Protein AF-A0A8H6EAT5-F1 (afdb_monomer_lite)

Sequence (210 aa):
MNVIQRIVRDRVATAFILEDDADWDVNLKKQLQGFASASQSLQSLQIGNIAAQSPYGDATVVPLPQLPSYWRDPPLGADNNTRLKILSSLSLTPEGVGAQYDVAISRYCQNGWLKCIAPFPSMIGMWRPAGPKSRGSDIHSEDGWVEEATPIGSVYSTMYNVRRLLTGKLTVYAVTDDDAVAHEIDPAQLELPEGRLQVINATGLYDITF

pLDDT: mean 74.87, std 16.62, range [33.5, 97.88]

Organism: Petromyces alliaceus (NCBI:txid209559)

Foldseek 3Di:
DCVLVVCLVVLPLDDDDDDPQKWFAPLLVVVVVLVVVVLQVVLVVVPDDDPQQASFGNDPPPPPVPDPPSLNDHPDNSSHCVSVLLVCCLVPPPLNDPDDSVSSVVVCCVVVVGVDDADPQHRMWGKQQFAANCVRDVPDPDGDTDHHTATPRYQFICVQCVVCVVVVNQKTATRDCPPDPHRIDRSVPDDDDNDFDWDQDPVGIDTDDD

Structure (mmCIF, N/CA/C/O backbone):
data_AF-A0A8H6EAT5-F1
#
_entry.id   AF-A0A8H6EAT5-F1
#
loop_
_atom_site.group_PDB
_atom_site.id
_atom_site.type_symbol
_atom_site.label_atom_id
_atom_site.label_alt_id
_atom_site.label_comp_id
_atom_site.label_asym_id
_atom_site.label_entity_id
_atom_site.label_seq_id
_atom_site.pdbx_PDB_ins_code
_atom_site.Cartn_x
_atom_site.Cartn_y
_atom_site.Cartn_z
_atom_site.occupancy
_atom_site.B_iso_or_equiv
_atom_site.auth_seq_id
_atom_site.auth_comp_id
_atom_site.auth_asym_id
_atom_site.auth_atom_id
_atom_site.pdbx_PDB_model_num
ATOM 1 N N . MET A 1 1 ? -9.625 -6.666 -17.607 1.00 48.22 1 MET A N 1
ATOM 2 C CA . MET A 1 1 ? -10.555 -7.118 -16.544 1.00 48.22 1 MET A CA 1
ATOM 3 C C . MET A 1 1 ? -11.074 -5.884 -15.812 1.00 48.22 1 MET A C 1
ATOM 5 O O . MET A 1 1 ? -10.258 -5.170 -15.259 1.00 48.22 1 MET A O 1
ATOM 9 N N . ASN A 1 2 ? -12.374 -5.561 -15.854 1.00 77.31 2 ASN A N 1
ATOM 10 C CA . ASN A 1 2 ? -12.887 -4.333 -15.222 1.00 77.31 2 ASN A CA 1
ATOM 11 C C . ASN A 1 2 ? -13.521 -4.641 -13.852 1.00 77.31 2 ASN A C 1
ATOM 13 O O . ASN A 1 2 ? -14.736 -4.796 -13.717 1.00 77.31 2 ASN A O 1
ATOM 17 N N . VAL A 1 3 ? -12.668 -4.796 -12.835 1.00 82.44 3 VAL A N 1
ATOM 18 C CA . VAL A 1 3 ? -13.078 -5.116 -11.456 1.00 82.44 3 VAL A CA 1
ATOM 19 C C . VAL A 1 3 ? -14.002 -4.044 -10.860 1.00 82.44 3 VAL A C 1
ATOM 21 O O . VAL A 1 3 ? -14.949 -4.375 -10.149 1.00 82.44 3 VAL A O 1
ATOM 24 N N . ILE A 1 4 ? -13.810 -2.774 -11.230 1.00 79.12 4 ILE A N 1
ATOM 25 C CA . ILE A 1 4 ? -14.634 -1.650 -10.767 1.00 79.12 4 ILE A CA 1
ATOM 26 C C . ILE A 1 4 ? -16.062 -1.737 -11.321 1.00 79.12 4 ILE A C 1
ATOM 28 O O . ILE A 1 4 ? -17.021 -1.589 -10.563 1.00 79.12 4 ILE A O 1
ATOM 32 N N . GLN A 1 5 ? -16.232 -2.061 -12.609 1.00 80.25 5 GLN A N 1
ATOM 33 C CA . GLN A 1 5 ? -17.557 -2.326 -13.188 1.00 80.25 5 GLN A CA 1
ATOM 34 C C . GLN A 1 5 ? -18.285 -3.439 -12.435 1.00 80.25 5 GLN A C 1
ATOM 36 O O . GLN A 1 5 ? -19.487 -3.334 -12.196 1.00 80.25 5 GLN A O 1
ATOM 41 N N . ARG A 1 6 ? -17.563 -4.490 -12.027 1.00 83.69 6 ARG A N 1
ATOM 42 C CA . ARG A 1 6 ? -18.142 -5.595 -11.260 1.00 83.69 6 ARG A CA 1
ATOM 43 C C . ARG A 1 6 ? -18.553 -5.172 -9.852 1.00 83.69 6 ARG A C 1
ATOM 45 O O . ARG A 1 6 ? -19.662 -5.493 -9.447 1.00 83.69 6 ARG A O 1
ATOM 52 N N . ILE A 1 7 ? -17.710 -4.423 -9.140 1.00 82.75 7 ILE A N 1
ATOM 53 C CA . ILE A 1 7 ? -18.023 -3.878 -7.806 1.00 82.75 7 ILE A CA 1
ATOM 54 C C . ILE A 1 7 ? -19.313 -3.059 -7.842 1.00 82.75 7 ILE A C 1
ATOM 56 O O . ILE A 1 7 ? -20.179 -3.212 -6.982 1.00 82.75 7 ILE A O 1
ATOM 60 N N . VAL A 1 8 ? -19.459 -2.219 -8.865 1.00 78.50 8 VAL A N 1
ATOM 61 C CA . VAL A 1 8 ? -20.653 -1.401 -9.065 1.00 78.50 8 VAL A CA 1
ATOM 62 C C . VAL A 1 8 ? -21.871 -2.254 -9.414 1.00 78.50 8 VAL A C 1
ATOM 64 O O . VAL A 1 8 ? -22.903 -2.135 -8.753 1.00 78.50 8 VAL A O 1
ATOM 67 N N . ARG A 1 9 ? -21.756 -3.120 -10.428 1.00 80.81 9 ARG A N 1
ATOM 68 C CA . ARG A 1 9 ? -22.857 -3.957 -10.926 1.00 80.81 9 ARG A CA 1
ATOM 69 C C . ARG A 1 9 ? -23.385 -4.907 -9.855 1.00 80.81 9 ARG A C 1
ATOM 71 O O . ARG A 1 9 ? -24.594 -5.015 -9.683 1.00 80.81 9 ARG A O 1
ATOM 78 N N . ASP A 1 10 ? -22.482 -5.570 -9.141 1.00 82.81 10 ASP A N 1
ATOM 79 C CA . ASP A 1 10 ? -22.808 -6.596 -8.149 1.00 82.81 10 ASP A CA 1
ATOM 80 C C . ASP A 1 10 ? -23.079 -5.973 -6.758 1.00 82.81 10 ASP A C 1
ATOM 82 O O . ASP A 1 10 ? -23.353 -6.695 -5.804 1.00 82.81 10 ASP A O 1
ATOM 86 N N . ARG A 1 11 ? -23.025 -4.634 -6.633 1.00 73.12 11 ARG A N 1
ATOM 87 C CA . ARG A 1 11 ? -23.222 -3.877 -5.381 1.00 73.12 11 ARG A CA 1
ATOM 88 C C . ARG A 1 11 ? -22.329 -4.366 -4.235 1.00 73.12 11 ARG A C 1
ATOM 90 O O . ARG A 1 11 ? -22.773 -4.508 -3.097 1.00 73.12 11 ARG A O 1
ATOM 97 N N . VAL A 1 12 ? -21.055 -4.604 -4.536 1.00 79.12 12 VAL A N 1
ATOM 98 C CA . VAL A 1 12 ? -20.063 -5.021 -3.540 1.00 79.12 12 VAL A CA 1
ATOM 99 C C . VAL A 1 12 ? -19.825 -3.868 -2.561 1.00 79.12 12 VAL A C 1
ATOM 101 O O . VAL A 1 12 ? -19.430 -2.778 -2.975 1.00 79.12 12 VAL A O 1
ATOM 104 N N . ALA A 1 13 ? -20.075 -4.112 -1.271 1.00 71.88 13 ALA A N 1
ATOM 105 C CA . ALA A 1 13 ? -19.940 -3.101 -0.219 1.00 71.88 13 ALA A CA 1
ATOM 106 C C . ALA A 1 13 ? -18.478 -2.677 0.000 1.00 71.88 13 ALA A C 1
ATOM 108 O O . ALA A 1 13 ? -18.185 -1.487 0.082 1.00 71.88 13 ALA A O 1
ATOM 109 N N . THR A 1 14 ? -17.561 -3.650 0.018 1.00 72.56 14 THR A N 1
ATOM 110 C CA . THR A 1 14 ? -16.121 -3.431 0.197 1.00 72.56 14 THR A CA 1
ATOM 111 C C . THR A 1 14 ? -15.345 -4.354 -0.728 1.00 72.56 14 THR A C 1
ATOM 113 O O . THR A 1 14 ? -15.654 -5.542 -0.824 1.00 72.56 14 THR A O 1
ATOM 116 N N . ALA A 1 15 ? -14.316 -3.823 -1.380 1.00 80.75 15 ALA A N 1
ATOM 117 C CA . ALA A 1 15 ? -13.375 -4.602 -2.169 1.00 80.75 15 ALA A CA 1
ATOM 118 C C . ALA A 1 15 ? -11.944 -4.233 -1.781 1.00 80.75 15 ALA A C 1
ATOM 120 O O . ALA A 1 15 ? -11.639 -3.060 -1.571 1.00 80.75 15 ALA A O 1
ATOM 121 N N . PHE A 1 16 ? -11.081 -5.241 -1.715 1.00 83.62 16 PHE A N 1
ATOM 122 C CA . PHE A 1 16 ? -9.641 -5.073 -1.583 1.00 83.62 16 PHE A CA 1
ATOM 123 C C . PHE A 1 16 ? -9.003 -5.559 -2.883 1.00 83.62 16 PHE A C 1
ATOM 125 O O . PHE A 1 16 ? -9.193 -6.713 -3.266 1.00 83.62 16 PHE A O 1
ATOM 132 N N . ILE A 1 17 ? -8.346 -4.649 -3.598 1.00 82.31 17 ILE A N 1
ATOM 133 C CA . ILE A 1 17 ? -7.760 -4.888 -4.920 1.00 82.31 17 ILE A CA 1
ATOM 134 C C . ILE A 1 17 ? -6.261 -4.648 -4.786 1.00 82.31 17 ILE A C 1
ATOM 136 O O . ILE A 1 17 ? -5.864 -3.594 -4.295 1.00 82.31 17 ILE A O 1
ATOM 140 N N . LEU A 1 18 ? -5.463 -5.619 -5.219 1.00 85.12 18 LEU A N 1
ATOM 141 C CA . LEU A 1 18 ? -4.007 -5.548 -5.268 1.00 85.12 18 LEU A CA 1
ATOM 142 C C . LEU A 1 18 ? -3.534 -5.935 -6.665 1.00 85.12 18 LEU A C 1
ATOM 144 O O . LEU A 1 18 ? -4.179 -6.759 -7.321 1.00 85.12 18 LEU A O 1
ATOM 148 N N . GLU A 1 19 ? -2.424 -5.341 -7.089 1.00 83.62 19 GLU A N 1
ATOM 149 C CA . GLU A 1 19 ? -1.673 -5.803 -8.256 1.00 83.62 19 GLU A CA 1
ATOM 150 C C . GLU A 1 19 ? -0.941 -7.110 -7.919 1.00 83.62 19 GLU A C 1
ATOM 152 O O . GLU A 1 19 ? -0.787 -7.480 -6.752 1.00 83.62 19 GLU A O 1
ATOM 157 N N . ASP A 1 20 ? -0.578 -7.871 -8.943 1.00 83.75 20 ASP A N 1
ATOM 158 C CA . ASP A 1 20 ? 0.056 -9.182 -8.805 1.00 83.75 20 ASP A CA 1
ATOM 159 C C . ASP A 1 20 ? 1.510 -9.102 -8.319 1.00 83.75 20 ASP A C 1
ATOM 161 O O . ASP A 1 20 ? 2.008 -10.060 -7.723 1.00 83.75 20 ASP A O 1
ATOM 165 N N . ASP A 1 21 ? 2.160 -7.956 -8.513 1.00 84.94 21 ASP A N 1
ATOM 166 C CA . ASP A 1 21 ? 3.490 -7.624 -8.004 1.00 84.94 21 ASP A CA 1
ATOM 167 C C . ASP A 1 21 ? 3.456 -6.870 -6.660 1.00 84.94 21 ASP A C 1
ATOM 169 O O . ASP A 1 21 ? 4.488 -6.391 -6.188 1.00 84.94 21 ASP A O 1
ATOM 173 N N . ALA A 1 22 ? 2.295 -6.779 -6.005 1.00 90.19 22 ALA A N 1
ATOM 174 C CA . ALA A 1 22 ? 2.179 -6.110 -4.717 1.00 90.19 22 ALA A CA 1
ATOM 175 C C . ALA A 1 22 ? 2.858 -6.901 -3.582 1.00 90.19 22 ALA A C 1
ATOM 177 O O . ALA A 1 22 ? 2.725 -8.120 -3.459 1.00 90.19 22 ALA A O 1
ATOM 178 N N . ASP A 1 23 ? 3.509 -6.167 -2.682 1.00 93.62 23 ASP A N 1
ATOM 179 C CA . ASP A 1 23 ? 3.976 -6.643 -1.378 1.00 93.62 23 ASP A CA 1
ATOM 180 C C . ASP A 1 23 ? 3.279 -5.862 -0.263 1.00 93.62 23 ASP A C 1
ATOM 182 O O . ASP A 1 23 ? 2.724 -4.787 -0.487 1.00 93.62 23 ASP A O 1
ATOM 186 N N . TRP A 1 24 ? 3.319 -6.359 0.964 1.00 94.69 24 TRP A N 1
ATOM 187 C CA . TRP A 1 24 ? 2.738 -5.659 2.104 1.00 94.69 24 TRP A CA 1
ATOM 188 C C . TRP A 1 24 ? 3.555 -5.848 3.373 1.00 94.69 24 TRP A C 1
ATOM 190 O O . TRP A 1 24 ? 4.267 -6.839 3.545 1.00 94.69 24 TRP A O 1
ATOM 200 N N . ASP A 1 25 ? 3.417 -4.901 4.296 1.00 94.06 25 ASP A N 1
ATOM 201 C CA . ASP A 1 25 ? 4.043 -4.997 5.611 1.00 94.06 25 ASP A CA 1
ATOM 202 C C . ASP A 1 25 ? 3.443 -6.161 6.419 1.00 94.06 25 ASP A C 1
ATOM 204 O O . ASP A 1 25 ? 2.229 -6.382 6.413 1.00 94.06 25 ASP A O 1
ATOM 208 N N . VAL A 1 26 ? 4.260 -6.898 7.171 1.00 95.31 26 VAL A N 1
ATOM 209 C CA . VAL A 1 26 ? 3.764 -7.991 8.030 1.00 95.31 26 VAL A CA 1
ATOM 210 C C . VAL A 1 26 ? 2.755 -7.510 9.084 1.00 95.31 26 VAL A C 1
ATOM 212 O O . VAL A 1 26 ? 1.945 -8.296 9.578 1.00 95.31 26 VAL A O 1
ATOM 215 N N . ASN A 1 27 ? 2.750 -6.210 9.396 1.00 92.62 27 ASN A N 1
ATOM 216 C CA . ASN A 1 27 ? 1.819 -5.561 10.315 1.00 92.62 27 ASN A CA 1
ATOM 217 C C . ASN A 1 27 ? 0.580 -4.964 9.623 1.00 92.62 27 ASN A C 1
ATOM 219 O O . ASN A 1 27 ? -0.201 -4.277 10.292 1.00 92.62 27 ASN A O 1
ATOM 223 N N . LEU A 1 28 ? 0.352 -5.242 8.329 1.00 92.88 28 LEU A N 1
ATOM 224 C CA . LEU A 1 28 ? -0.695 -4.630 7.493 1.00 92.88 28 LEU A CA 1
ATOM 225 C C . LEU A 1 28 ? -2.059 -4.546 8.191 1.00 92.88 28 LEU A C 1
ATOM 227 O O . LEU A 1 28 ? -2.733 -3.525 8.116 1.00 92.88 28 LEU A O 1
ATOM 231 N N . LYS A 1 29 ? -2.478 -5.592 8.914 1.00 91.06 29 LYS A N 1
ATOM 232 C CA . LYS A 1 29 ? -3.773 -5.600 9.619 1.00 91.06 29 LYS A CA 1
ATOM 233 C C . LYS A 1 29 ? -3.878 -4.505 10.686 1.00 91.06 29 LYS A C 1
ATOM 235 O O . LYS A 1 29 ? -4.870 -3.779 10.710 1.00 91.06 29 LYS A O 1
ATOM 240 N N . LYS A 1 30 ? -2.864 -4.386 11.553 1.00 90.06 30 LYS A N 1
ATOM 241 C CA . LYS A 1 30 ? -2.813 -3.365 12.613 1.00 90.06 30 LYS A CA 1
ATOM 242 C C . LYS A 1 30 ? -2.748 -1.967 11.984 1.00 90.06 30 LYS A C 1
ATOM 244 O O . LYS A 1 30 ? -3.469 -1.065 12.403 1.00 90.06 30 LYS A O 1
ATOM 249 N N . GLN A 1 31 ? -1.942 -1.813 10.931 1.00 90.31 31 GLN A N 1
ATOM 250 C CA . GLN A 1 31 ? -1.774 -0.538 10.232 1.00 90.31 31 GLN A CA 1
ATOM 251 C C . GLN A 1 31 ? -3.068 -0.095 9.525 1.00 90.31 31 GLN A C 1
ATOM 253 O O . GLN A 1 31 ? -3.484 1.050 9.685 1.00 90.31 31 GLN A O 1
ATOM 258 N N . LEU A 1 32 ? -3.770 -1.003 8.833 1.00 88.31 32 LEU A N 1
ATOM 259 C CA . LEU A 1 32 ? -5.064 -0.725 8.196 1.00 88.31 32 LEU A CA 1
ATOM 260 C C . LEU A 1 32 ? -6.136 -0.314 9.211 1.00 88.31 32 LEU A C 1
ATOM 262 O O . LEU A 1 32 ? -6.941 0.564 8.914 1.00 88.31 32 LEU A O 1
ATOM 266 N N . GLN A 1 33 ? -6.150 -0.911 10.407 1.00 87.12 33 GLN A N 1
ATOM 267 C CA . GLN A 1 33 ? -7.081 -0.522 11.470 1.00 87.12 33 GLN A CA 1
ATOM 268 C C . GLN A 1 33 ? -6.826 0.913 11.958 1.00 87.12 33 GLN A C 1
ATOM 270 O O . GLN A 1 33 ? -7.773 1.693 12.109 1.00 87.12 33 GLN A O 1
ATOM 275 N N . GLY A 1 34 ? -5.555 1.273 12.164 1.00 84.62 34 GLY A N 1
ATOM 276 C CA . GLY A 1 34 ? -5.158 2.638 12.513 1.00 84.62 34 GLY A CA 1
ATOM 277 C C . GLY A 1 34 ? -5.501 3.630 11.400 1.00 84.62 34 GLY A C 1
ATOM 278 O O . GLY A 1 34 ? -6.162 4.640 11.644 1.00 84.62 34 GLY A O 1
ATOM 279 N N . PHE A 1 35 ? -5.143 3.298 10.158 1.00 84.31 35 PHE A N 1
ATOM 280 C CA . PHE A 1 35 ? -5.417 4.126 8.986 1.00 84.31 35 PHE A CA 1
ATOM 281 C C . PHE A 1 35 ? -6.917 4.329 8.744 1.00 84.31 35 PHE A C 1
ATOM 283 O O . PHE A 1 35 ? -7.342 5.442 8.434 1.00 84.31 35 PHE A O 1
ATOM 290 N N . ALA A 1 36 ? -7.739 3.290 8.914 1.00 82.19 36 ALA A N 1
ATOM 291 C CA . ALA A 1 36 ? -9.190 3.385 8.772 1.00 82.19 36 ALA A CA 1
ATOM 292 C C . ALA A 1 36 ? -9.803 4.314 9.829 1.00 82.19 36 ALA A C 1
ATOM 294 O O . ALA A 1 36 ? -10.598 5.187 9.479 1.00 82.19 36 ALA A O 1
ATOM 295 N N . SER A 1 37 ? -9.395 4.168 11.094 1.00 81.81 37 SER A N 1
ATOM 296 C CA . SER A 1 37 ? -9.839 5.043 12.188 1.00 81.81 37 SER A CA 1
ATOM 297 C C . SER A 1 37 ? -9.452 6.501 11.924 1.00 81.81 37 SER A C 1
ATOM 299 O O . SER A 1 37 ? -10.297 7.390 12.002 1.00 81.81 37 SER A O 1
ATOM 301 N N . ALA A 1 38 ? -8.199 6.746 11.526 1.00 79.25 38 ALA A N 1
ATOM 302 C CA . ALA A 1 38 ? -7.721 8.082 11.183 1.00 79.25 38 ALA A CA 1
ATOM 303 C C . ALA A 1 38 ? -8.494 8.677 9.994 1.00 79.25 38 ALA A C 1
ATOM 305 O O . ALA A 1 38 ? -8.979 9.803 10.072 1.00 79.25 38 ALA A O 1
ATOM 306 N N . SER A 1 39 ? -8.679 7.906 8.919 1.00 78.31 39 SER A N 1
ATOM 307 C CA . SER A 1 39 ? -9.403 8.343 7.718 1.00 78.31 39 SER A CA 1
ATOM 308 C C . SER A 1 39 ? -10.843 8.763 8.025 1.00 78.31 39 SER A C 1
ATOM 310 O O . SER A 1 39 ? -11.302 9.778 7.506 1.00 78.31 39 SER A O 1
ATOM 312 N N . GLN A 1 40 ? -11.542 8.024 8.893 1.00 73.19 40 GLN A N 1
ATOM 313 C CA . GLN A 1 40 ? -12.901 8.370 9.326 1.00 73.19 40 GLN A CA 1
ATOM 314 C C . GLN A 1 40 ? -12.929 9.665 10.150 1.00 73.19 40 GLN A C 1
ATOM 316 O O . GLN A 1 40 ? -13.774 10.528 9.908 1.00 73.19 40 GLN A O 1
ATOM 321 N N . SER A 1 41 ? -11.979 9.852 11.070 1.00 73.25 41 SER A N 1
ATOM 322 C CA . SER A 1 41 ? -11.864 11.090 11.855 1.00 73.25 41 SER A CA 1
ATOM 323 C C . SER A 1 41 ? -11.568 12.313 10.978 1.00 73.25 41 SER A C 1
ATOM 325 O O . SER A 1 41 ? -12.130 13.384 11.179 1.00 73.25 41 SER A O 1
ATOM 327 N N . LEU A 1 42 ? -10.740 12.171 9.940 1.00 69.62 42 LEU A N 1
ATOM 328 C CA . LEU A 1 42 ? -10.465 13.268 9.000 1.00 69.62 42 LEU A CA 1
ATOM 329 C C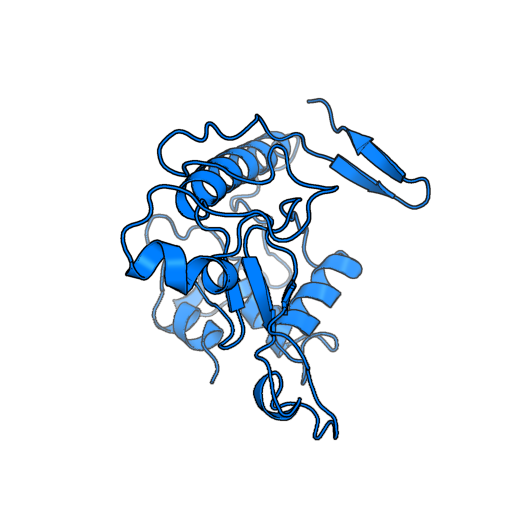 . LEU A 1 42 ? -11.688 13.684 8.181 1.00 69.62 42 LEU A C 1
ATOM 331 O O . LEU A 1 42 ? -11.808 14.846 7.783 1.00 69.62 42 LEU A O 1
ATOM 335 N N . GLN A 1 43 ? -12.586 12.740 7.917 1.00 63.78 43 GLN A N 1
ATOM 336 C CA . GLN A 1 43 ? -13.843 13.009 7.230 1.00 63.78 43 GLN A CA 1
ATOM 337 C C . GLN A 1 43 ? -14.832 13.730 8.152 1.00 63.78 43 GLN A C 1
ATOM 339 O O . GLN A 1 43 ? -15.505 14.652 7.696 1.00 63.78 43 GLN A O 1
ATOM 344 N N . SER A 1 44 ? -14.880 13.383 9.445 1.00 55.50 44 SER A N 1
ATOM 345 C CA . SER A 1 44 ? -15.759 14.057 10.410 1.00 55.50 44 SER A CA 1
ATOM 346 C C . SER A 1 44 ? -15.331 15.501 10.703 1.00 55.50 44 SER A C 1
ATOM 348 O O . SER A 1 44 ? -16.184 16.366 10.882 1.00 55.50 44 SER A O 1
ATOM 350 N N . LEU A 1 45 ? -14.030 15.802 10.649 1.00 53.75 45 LEU A N 1
ATOM 351 C CA . LEU A 1 45 ? -13.480 17.153 10.847 1.00 53.75 45 LEU A CA 1
ATOM 352 C C . LEU A 1 45 ? -13.794 18.132 9.698 1.00 53.75 45 LEU A C 1
ATOM 354 O O . LEU A 1 45 ? -13.765 19.345 9.888 1.00 53.75 45 LEU A O 1
ATOM 358 N N . GLN A 1 46 ? -14.134 17.631 8.506 1.00 51.12 46 GLN A N 1
ATOM 359 C CA . GLN A 1 46 ? -14.585 18.455 7.372 1.00 51.12 46 GLN A CA 1
ATOM 360 C C . GLN A 1 46 ? -16.084 18.797 7.431 1.00 51.12 46 GLN A C 1
ATOM 362 O O . GLN A 1 46 ? -16.578 19.535 6.576 1.00 51.12 46 GLN A O 1
ATOM 367 N N . ILE A 1 47 ? -16.808 18.325 8.455 1.00 47.22 47 ILE A N 1
ATOM 368 C CA . ILE A 1 47 ? -18.222 18.636 8.710 1.00 47.22 47 ILE A CA 1
ATOM 369 C C . ILE A 1 47 ? -18.319 19.994 9.424 1.00 47.22 47 ILE A C 1
ATOM 371 O O . ILE A 1 47 ? -18.707 20.114 10.581 1.00 47.22 47 ILE A O 1
ATOM 375 N N . GLY A 1 48 ? -17.933 21.042 8.701 1.00 38.97 48 GLY A N 1
ATOM 376 C CA . GLY A 1 48 ? -17.983 22.430 9.146 1.00 38.97 48 GLY A CA 1
ATOM 377 C C . GLY A 1 48 ? -18.413 23.374 8.028 1.00 38.97 48 GLY A C 1
ATOM 378 O O . GLY A 1 48 ? -17.770 24.401 7.858 1.00 38.97 48 GLY A O 1
ATOM 379 N N . ASN A 1 49 ? -19.414 22.991 7.212 1.00 37.94 49 ASN A N 1
ATOM 380 C CA . ASN A 1 49 ? -20.430 23.908 6.644 1.00 37.94 49 ASN A CA 1
ATOM 381 C C . ASN A 1 49 ? -21.389 23.309 5.598 1.00 37.94 49 ASN A C 1
ATOM 383 O O . ASN A 1 49 ? -22.343 23.985 5.231 1.00 37.94 49 ASN A O 1
ATOM 387 N N . ILE A 1 50 ? -21.225 22.072 5.123 1.00 42.84 50 ILE A N 1
ATOM 388 C CA . ILE A 1 50 ? -22.259 21.392 4.320 1.00 42.84 50 ILE A CA 1
ATOM 389 C C . ILE A 1 50 ? -22.217 19.913 4.692 1.00 42.84 50 ILE A C 1
ATOM 391 O O . ILE A 1 50 ? -21.161 19.289 4.608 1.00 42.84 50 ILE A O 1
ATOM 395 N N . ALA A 1 51 ? -23.344 19.358 5.137 1.00 40.69 51 ALA A N 1
ATOM 396 C CA . ALA A 1 51 ? -23.475 17.933 5.412 1.00 40.69 51 ALA A CA 1
ATOM 397 C C . ALA A 1 51 ? -23.348 17.150 4.096 1.00 40.69 51 ALA A C 1
ATOM 399 O O . ALA A 1 51 ? -24.339 16.903 3.416 1.00 40.69 51 ALA A O 1
ATOM 400 N N . ALA A 1 52 ? -22.124 16.790 3.709 1.00 42.75 52 ALA A N 1
ATOM 401 C CA . ALA A 1 52 ? -21.920 15.812 2.656 1.00 42.75 52 ALA A CA 1
ATOM 402 C C . ALA A 1 52 ? -22.467 14.471 3.167 1.00 42.75 52 ALA A C 1
ATOM 404 O O . ALA A 1 52 ? -21.946 13.921 4.135 1.00 42.75 52 ALA A O 1
ATOM 405 N N . GLN A 1 53 ? -23.504 13.934 2.516 1.00 45.31 53 GLN A N 1
ATOM 406 C CA . GLN A 1 53 ? -24.076 12.615 2.839 1.00 45.31 53 GLN A CA 1
ATOM 407 C C . GLN A 1 53 ? -23.103 11.454 2.573 1.00 45.31 53 GLN A C 1
ATOM 409 O O . GLN A 1 53 ? -23.419 10.303 2.856 1.00 45.31 53 GLN A O 1
ATOM 414 N N . SER A 1 54 ? -21.907 11.746 2.047 1.00 44.34 54 SER A N 1
ATOM 415 C CA . SER A 1 54 ? -20.872 10.761 1.781 1.00 44.34 54 SER A CA 1
ATOM 416 C C . SER A 1 54 ? -19.510 11.168 2.360 1.00 44.34 54 SER A C 1
ATOM 418 O O . SER A 1 54 ? -19.067 12.300 2.137 1.00 44.34 54 SER A O 1
ATOM 420 N N . PRO A 1 55 ? -18.773 10.216 2.970 1.00 39.31 55 PRO A N 1
ATOM 421 C CA . PRO A 1 55 ? -17.405 10.412 3.464 1.00 39.31 55 PRO A CA 1
ATOM 422 C C . PRO A 1 55 ? -16.357 10.779 2.392 1.00 39.31 55 PRO A C 1
ATOM 424 O O . PRO A 1 55 ? -15.221 11.099 2.723 1.00 39.31 55 PRO A O 1
ATOM 427 N N . TYR A 1 56 ? -16.711 10.761 1.103 1.00 44.09 56 TYR A N 1
ATOM 428 C CA . TYR A 1 56 ? -15.811 11.096 -0.013 1.00 44.09 56 TYR A CA 1
ATOM 429 C C . TYR A 1 56 ? -16.337 12.275 -0.850 1.00 44.09 56 TYR A C 1
ATOM 431 O O . TYR A 1 56 ? -16.075 12.381 -2.054 1.00 44.09 56 TYR A O 1
ATOM 439 N N . GLY A 1 57 ? -17.117 13.151 -0.209 1.00 44.72 57 GLY A N 1
ATOM 440 C CA . GLY A 1 57 ? -17.782 14.304 -0.811 1.00 44.72 57 GLY A CA 1
ATOM 441 C C . GLY A 1 57 ? -19.074 13.926 -1.532 1.00 44.72 57 GLY A C 1
ATOM 442 O O . GLY A 1 57 ? -19.202 12.833 -2.087 1.00 44.72 57 GLY A O 1
ATOM 443 N N . ASP A 1 58 ? -20.025 14.850 -1.581 1.00 43.56 58 ASP A N 1
ATOM 444 C CA . ASP A 1 58 ? -21.264 14.660 -2.333 1.00 43.56 58 ASP A CA 1
ATOM 445 C C . ASP A 1 58 ? -21.002 14.794 -3.844 1.00 43.56 58 ASP A C 1
ATOM 447 O O . ASP A 1 58 ? -20.167 15.595 -4.265 1.00 43.56 58 ASP A O 1
ATOM 451 N N . ALA A 1 59 ? -21.630 13.963 -4.676 1.00 46.50 59 ALA A N 1
ATOM 452 C CA . ALA A 1 59 ? -21.449 14.003 -6.130 1.00 46.50 59 ALA A CA 1
ATOM 453 C C . ALA A 1 59 ? -22.714 14.557 -6.778 1.00 46.50 59 ALA A C 1
ATOM 455 O O . ALA A 1 59 ? -23.692 13.836 -6.945 1.00 46.50 59 ALA A O 1
ATOM 456 N N . THR A 1 60 ? -22.683 15.812 -7.210 1.00 33.50 60 THR A N 1
ATOM 457 C CA . THR A 1 60 ? -23.640 16.312 -8.202 1.00 33.50 60 THR A CA 1
ATOM 458 C C . THR A 1 60 ? -22.886 16.993 -9.337 1.00 33.50 60 THR A C 1
ATOM 460 O O . THR A 1 60 ? -22.892 18.206 -9.481 1.00 33.50 60 THR A O 1
ATOM 463 N N . VAL A 1 61 ? -22.224 16.191 -10.176 1.00 40.00 61 VAL A N 1
ATOM 464 C CA . VAL A 1 61 ? -21.935 16.614 -11.565 1.00 40.00 61 VAL A CA 1
ATOM 465 C C . VAL A 1 61 ? -23.052 16.133 -12.508 1.00 40.00 61 VAL A C 1
ATOM 467 O O . VAL A 1 61 ? -23.257 16.694 -13.576 1.00 40.00 61 VAL A O 1
ATOM 470 N N . VAL A 1 62 ? -23.864 15.163 -12.068 1.00 38.50 62 VAL A N 1
ATOM 471 C CA . VAL A 1 62 ? -25.141 14.793 -12.690 1.00 38.50 62 VAL A CA 1
ATOM 472 C C . VAL A 1 62 ? -26.212 14.865 -11.600 1.00 38.50 62 VAL A C 1
ATOM 474 O O . VAL A 1 62 ? -26.018 14.255 -10.546 1.00 38.50 62 VAL A O 1
ATOM 477 N N . PRO A 1 63 ? -27.321 15.603 -11.784 1.00 41.06 63 PRO A N 1
ATOM 478 C CA . PRO A 1 63 ? -28.404 15.614 -10.809 1.00 41.06 63 PRO A CA 1
ATOM 479 C C . PRO A 1 63 ? -28.877 14.178 -10.536 1.00 41.06 63 PRO A C 1
ATOM 481 O O . PRO A 1 63 ? -29.250 13.470 -11.472 1.00 41.06 63 PRO A O 1
ATOM 484 N N . LEU A 1 64 ? -28.912 13.764 -9.261 1.00 45.06 64 LEU A N 1
ATOM 485 C CA . LEU A 1 64 ? -29.393 12.447 -8.796 1.00 45.06 64 LEU A CA 1
ATOM 486 C C . LEU A 1 64 ? -30.690 11.940 -9.481 1.00 45.06 64 LEU A C 1
ATOM 488 O O . LEU A 1 64 ? -30.793 10.735 -9.719 1.00 45.06 64 LEU A O 1
ATOM 492 N N . PRO A 1 65 ? -31.664 12.796 -9.870 1.00 50.47 65 PRO A N 1
ATOM 493 C CA . PRO A 1 65 ? -32.860 12.357 -10.593 1.00 50.47 65 PRO A CA 1
ATOM 494 C C . PRO A 1 65 ? -32.607 11.793 -12.001 1.00 50.47 65 PRO A C 1
ATOM 496 O O . PRO A 1 65 ? -33.441 11.042 -12.503 1.00 50.47 65 PRO A O 1
ATOM 499 N N . GLN A 1 66 ? -31.485 12.141 -12.640 1.00 45.72 66 GLN A N 1
ATOM 500 C CA . GLN A 1 66 ? -31.138 11.709 -14.001 1.00 45.72 66 GLN A CA 1
ATOM 501 C C . GLN A 1 66 ? -30.354 10.392 -14.031 1.00 45.72 66 GLN A C 1
ATOM 503 O O . GLN A 1 66 ? -30.181 9.802 -15.098 1.00 45.72 66 GLN A O 1
ATOM 508 N N . LEU A 1 67 ? -29.898 9.904 -12.874 1.00 47.34 67 LEU A N 1
ATOM 509 C CA . LEU A 1 67 ? -29.267 8.596 -12.795 1.00 47.34 67 LEU A CA 1
ATOM 510 C C . LEU A 1 67 ? -30.339 7.495 -12.867 1.00 47.34 67 LEU A C 1
ATOM 512 O O . LEU A 1 67 ? -31.368 7.581 -12.184 1.00 47.34 67 LEU A O 1
ATOM 516 N N . PRO A 1 68 ? -30.113 6.441 -13.672 1.00 49.22 68 PRO A N 1
ATOM 517 C CA . PRO A 1 68 ? -30.959 5.256 -13.669 1.00 49.22 68 PRO A CA 1
ATOM 518 C C . PRO A 1 68 ? -31.208 4.704 -12.257 1.00 49.22 68 PRO A C 1
ATOM 520 O O . PRO A 1 68 ? -30.327 4.760 -11.398 1.00 49.22 68 PRO A O 1
ATOM 523 N N . SER A 1 69 ? -32.381 4.102 -12.032 1.00 49.75 69 SER A N 1
ATOM 524 C CA . SER A 1 69 ? -32.810 3.582 -10.719 1.00 49.75 69 SER A CA 1
ATOM 525 C C . SER A 1 69 ? -31.793 2.661 -10.039 1.00 49.75 69 SER A C 1
ATOM 527 O O . SER A 1 69 ? -31.702 2.652 -8.817 1.00 49.75 69 SER A O 1
ATOM 529 N N . TYR A 1 70 ? -30.973 1.944 -10.808 1.00 45.88 70 TYR A N 1
ATOM 530 C CA . TYR A 1 70 ? -29.948 1.047 -10.279 1.00 45.88 70 TYR A CA 1
ATOM 531 C C . TYR A 1 70 ? -28.795 1.744 -9.527 1.00 45.88 70 TYR A C 1
ATOM 533 O O . TYR A 1 70 ? -28.105 1.065 -8.768 1.00 45.88 70 TYR A O 1
ATOM 541 N N . TRP A 1 71 ? -28.609 3.061 -9.694 1.00 45.78 71 TRP A N 1
ATOM 542 C CA . TRP A 1 71 ? -27.607 3.874 -8.984 1.00 45.78 71 TRP A CA 1
ATOM 543 C C . TRP A 1 71 ? -28.136 4.568 -7.721 1.00 45.78 71 TRP A C 1
ATOM 545 O O . TRP A 1 71 ? -27.344 5.163 -6.996 1.00 45.78 71 TRP A O 1
ATOM 555 N N . ARG A 1 72 ? -29.456 4.548 -7.482 1.00 51.06 72 ARG A N 1
ATOM 556 C CA . ARG A 1 72 ? -30.100 5.363 -6.436 1.00 51.06 72 ARG A CA 1
ATOM 557 C C . ARG A 1 72 ? -30.190 4.674 -5.073 1.00 51.06 72 ARG A C 1
ATOM 559 O O . ARG A 1 72 ? -30.195 5.370 -4.068 1.00 51.06 72 ARG A O 1
ATOM 566 N N . ASP A 1 73 ? -30.175 3.339 -5.049 1.00 53.78 73 ASP A N 1
ATOM 567 C CA . ASP A 1 73 ? -30.388 2.543 -3.832 1.00 53.78 73 ASP A CA 1
ATOM 568 C C . ASP A 1 73 ? -29.159 1.661 -3.510 1.00 53.78 73 ASP A C 1
ATOM 570 O O . ASP A 1 73 ? -29.086 0.502 -3.947 1.00 53.78 73 ASP A O 1
ATOM 574 N N . PRO A 1 74 ? -28.143 2.191 -2.800 1.00 49.84 74 PRO A N 1
ATOM 575 C CA . PRO A 1 74 ? -27.019 1.394 -2.319 1.00 49.84 74 PRO A CA 1
ATOM 576 C C . PRO A 1 74 ? -27.418 0.465 -1.148 1.00 49.84 74 PRO A C 1
ATOM 578 O O . PRO A 1 74 ? -28.361 0.764 -0.416 1.00 49.84 74 PRO A O 1
ATOM 581 N N . PRO A 1 75 ? -26.707 -0.665 -0.939 1.00 44.28 75 PRO A N 1
ATOM 582 C CA . PRO A 1 75 ? -26.839 -1.475 0.277 1.00 44.28 75 PRO A CA 1
ATOM 583 C C . PRO A 1 75 ? -26.604 -0.644 1.549 1.00 44.28 75 PRO A C 1
ATOM 585 O O . PRO A 1 75 ? -25.812 0.294 1.525 1.00 44.28 75 PRO A O 1
ATOM 588 N N . LEU A 1 76 ? -27.225 -1.027 2.669 1.00 40.38 76 LEU A N 1
ATOM 589 C CA . LEU A 1 76 ? -26.989 -0.408 3.982 1.00 40.38 76 LEU A CA 1
ATOM 590 C C . LEU A 1 76 ? -25.483 -0.422 4.321 1.00 40.38 76 LEU A C 1
ATOM 592 O O . LEU A 1 76 ? -24.882 -1.495 4.381 1.00 40.38 76 LEU A O 1
ATOM 596 N N . GLY A 1 77 ? -24.879 0.760 4.509 1.00 39.19 77 GLY A N 1
ATOM 597 C CA . GLY A 1 77 ? -23.436 0.940 4.744 1.00 39.19 77 GLY A CA 1
ATOM 598 C C . GLY A 1 77 ? -22.611 1.279 3.491 1.00 39.19 77 GLY A C 1
ATOM 599 O O . GLY A 1 77 ? -21.404 1.489 3.589 1.00 39.19 77 GLY A O 1
ATOM 600 N N . ALA A 1 78 ? -23.248 1.356 2.318 1.00 45.22 78 ALA A N 1
ATOM 601 C CA . ALA A 1 78 ? -22.647 1.732 1.037 1.00 45.22 78 ALA A CA 1
ATOM 602 C C . ALA A 1 78 ? -23.153 3.094 0.525 1.00 45.22 78 ALA A C 1
ATOM 604 O O . ALA A 1 78 ? -23.152 3.346 -0.686 1.00 45.22 78 ALA A O 1
ATOM 605 N N . ASP A 1 79 ? -23.525 3.976 1.456 1.00 50.56 79 ASP A N 1
ATOM 606 C CA . ASP A 1 79 ? -23.975 5.369 1.289 1.00 50.56 79 ASP A CA 1
ATOM 607 C C . ASP A 1 79 ? -22.928 6.248 0.558 1.00 50.56 79 ASP A C 1
ATOM 609 O O . ASP A 1 79 ? -23.128 7.432 0.291 1.00 50.56 79 ASP A O 1
ATOM 613 N N . ASN A 1 80 ? -21.771 5.670 0.216 1.00 55.19 80 ASN A N 1
ATOM 614 C CA . ASN A 1 80 ? -20.695 6.307 -0.513 1.00 55.19 80 ASN A CA 1
ATOM 615 C C . ASN A 1 80 ? -20.794 6.097 -2.034 1.00 55.19 80 ASN A C 1
ATOM 617 O O . ASN A 1 80 ? -20.686 5.001 -2.581 1.00 55.19 80 ASN A O 1
ATOM 621 N N . ASN A 1 81 ? -20.892 7.199 -2.772 1.00 61.31 81 ASN A N 1
ATOM 622 C CA . ASN A 1 81 ? -20.869 7.166 -4.234 1.00 61.31 81 ASN A CA 1
ATOM 623 C C . ASN A 1 81 ? -19.447 7.007 -4.802 1.00 61.31 81 ASN A C 1
ATOM 625 O O . ASN A 1 81 ? -19.268 7.102 -6.010 1.00 61.31 81 ASN A O 1
ATOM 629 N N . THR A 1 82 ? -18.425 6.743 -3.978 1.00 66.44 82 THR A N 1
ATOM 630 C CA . THR A 1 82 ? -17.002 6.692 -4.375 1.00 66.44 82 THR A CA 1
ATOM 631 C C . THR A 1 82 ? -16.730 5.685 -5.480 1.00 66.44 82 THR A C 1
ATOM 633 O O . THR A 1 82 ? -16.094 6.027 -6.469 1.00 66.44 82 THR A O 1
ATOM 636 N N . ARG A 1 83 ? -17.269 4.464 -5.369 1.00 69.06 83 ARG A N 1
ATOM 637 C CA . ARG A 1 83 ? -17.145 3.439 -6.421 1.00 69.06 83 ARG A CA 1
ATOM 638 C C . ARG A 1 83 ? -17.758 3.902 -7.751 1.00 69.06 83 ARG A C 1
ATOM 640 O O . ARG A 1 83 ? -17.245 3.570 -8.814 1.00 69.06 83 ARG A O 1
ATOM 647 N N . LEU A 1 84 ? -18.820 4.714 -7.689 1.00 70.56 84 LEU A N 1
ATOM 648 C CA . LEU A 1 84 ? -19.479 5.291 -8.863 1.00 70.56 84 LEU A CA 1
ATOM 649 C C . LEU A 1 84 ? -18.673 6.477 -9.406 1.00 70.56 84 LEU A C 1
ATOM 651 O O . LEU A 1 84 ? -18.483 6.561 -10.613 1.00 70.56 84 LEU A O 1
ATOM 655 N N . LYS A 1 85 ? -18.139 7.343 -8.529 1.00 70.06 85 LYS A N 1
ATOM 656 C CA . LYS A 1 85 ? -17.235 8.447 -8.885 1.00 70.06 85 LYS A CA 1
ATOM 657 C C . LYS A 1 85 ? -16.013 7.918 -9.624 1.00 70.06 85 LYS A C 1
ATOM 659 O O . LYS A 1 85 ? -15.757 8.381 -10.727 1.00 70.06 85 LYS A O 1
ATOM 664 N N . ILE A 1 86 ? -15.338 6.912 -9.066 1.00 75.38 86 ILE A N 1
ATOM 665 C CA . ILE A 1 86 ? -14.168 6.267 -9.674 1.00 75.38 86 ILE A CA 1
ATOM 666 C C . ILE A 1 86 ? -14.542 5.637 -11.020 1.00 75.38 86 ILE A C 1
ATOM 668 O O . ILE A 1 86 ? -13.868 5.877 -12.015 1.00 75.38 86 ILE A O 1
ATOM 672 N N . LEU A 1 87 ? -15.640 4.874 -11.101 1.00 75.75 87 LEU A N 1
ATOM 673 C CA . LEU A 1 87 ? -16.054 4.279 -12.376 1.00 75.75 87 LEU A CA 1
ATOM 674 C C . LEU A 1 87 ? -16.380 5.343 -13.435 1.00 75.75 87 LEU A C 1
ATOM 676 O O . LEU A 1 87 ? -15.990 5.203 -14.595 1.00 75.75 87 LEU A O 1
ATOM 680 N N . SER A 1 88 ? -17.095 6.397 -13.038 1.00 71.25 88 SER A N 1
ATOM 681 C CA . SER A 1 88 ? -17.460 7.499 -13.925 1.00 71.25 88 SER A CA 1
ATOM 682 C C . SER A 1 88 ? -16.232 8.276 -14.381 1.00 71.25 88 SER A C 1
ATOM 684 O O . SER A 1 88 ? -16.125 8.560 -15.567 1.00 71.25 88 SER A O 1
ATOM 686 N N . SER A 1 89 ? -15.270 8.543 -13.492 1.00 69.56 89 SER A N 1
ATOM 687 C CA . SER A 1 89 ? -14.064 9.283 -13.849 1.00 69.56 89 SER A CA 1
ATOM 688 C C . SER A 1 89 ? -13.221 8.483 -14.835 1.00 69.56 89 SER A C 1
ATOM 690 O O . SER A 1 89 ? -12.927 8.980 -15.919 1.00 69.56 89 SER A O 1
ATOM 692 N N . LEU A 1 90 ? -12.967 7.203 -14.538 1.00 73.06 90 LEU A N 1
ATOM 693 C CA . LEU A 1 90 ? -12.226 6.296 -15.422 1.00 73.06 90 LEU A CA 1
ATOM 694 C C . LEU A 1 90 ? -12.850 6.158 -16.817 1.00 73.06 90 LEU A C 1
ATOM 696 O O . LEU A 1 90 ? -12.147 5.860 -17.777 1.00 73.06 90 LEU A O 1
ATOM 700 N N . SER A 1 91 ? -14.168 6.347 -16.930 1.00 72.19 91 SER A N 1
ATOM 701 C CA . SER A 1 91 ? -14.895 6.194 -18.195 1.00 72.19 91 SER A CA 1
ATOM 702 C C . SER A 1 91 ? -15.075 7.506 -18.963 1.00 72.19 91 SER A C 1
ATOM 704 O O . SER A 1 91 ? -15.277 7.465 -20.174 1.00 72.19 91 SER A O 1
ATOM 706 N N . LEU A 1 92 ? -15.076 8.653 -18.275 1.00 67.38 92 LEU A N 1
ATOM 707 C CA . LEU A 1 92 ? -15.543 9.931 -18.828 1.00 67.38 92 LEU A CA 1
ATOM 708 C C . LEU A 1 92 ? -14.480 11.027 -18.865 1.00 67.38 92 LEU A C 1
ATOM 710 O O . LEU A 1 92 ? -14.734 12.057 -19.489 1.00 67.38 92 LEU A O 1
ATOM 714 N N . THR A 1 93 ? -13.323 10.853 -18.219 1.00 64.88 93 THR A N 1
ATOM 715 C CA . THR A 1 93 ? -12.287 11.892 -18.216 1.00 64.88 93 THR A CA 1
ATOM 716 C C . THR A 1 93 ? -11.064 11.509 -19.057 1.00 64.88 93 THR A C 1
ATOM 718 O O . THR A 1 93 ? -10.662 10.340 -19.067 1.00 64.88 93 THR A O 1
ATOM 721 N N . PRO A 1 94 ? -10.420 12.480 -19.732 1.00 63.66 94 PRO A N 1
ATOM 722 C CA . PRO A 1 94 ? -9.195 12.240 -20.497 1.00 63.66 94 PRO A CA 1
ATOM 723 C C . PRO A 1 94 ? -8.057 11.628 -19.669 1.00 63.66 94 PRO A C 1
ATOM 725 O O . PRO A 1 94 ? -7.222 10.908 -20.204 1.00 63.66 94 PRO A O 1
ATOM 728 N N . GLU A 1 95 ? -8.018 11.895 -18.362 1.00 62.28 95 GLU A N 1
ATOM 729 C CA . GLU A 1 95 ? -6.986 11.393 -17.451 1.00 62.28 95 GLU A CA 1
ATOM 730 C C . GLU A 1 95 ? -7.109 9.889 -17.178 1.00 62.28 95 GLU A C 1
ATOM 732 O O . GLU A 1 95 ? -6.092 9.255 -16.880 1.00 62.28 95 GLU A O 1
ATOM 737 N N . GLY A 1 96 ? -8.327 9.340 -17.282 1.00 59.22 96 GLY A N 1
ATOM 738 C CA . GLY A 1 96 ? -8.630 7.927 -17.045 1.00 59.22 96 GLY A CA 1
ATOM 739 C C . GLY A 1 96 ? -8.770 7.086 -18.311 1.00 59.22 96 GLY A C 1
ATOM 740 O O . GLY A 1 96 ? -8.494 5.887 -18.277 1.00 59.22 96 GLY A O 1
ATOM 741 N N . VAL A 1 97 ? -9.155 7.686 -19.442 1.00 64.88 97 VAL A N 1
ATOM 742 C CA . VAL A 1 97 ? -9.343 6.943 -20.696 1.00 64.88 97 VAL A CA 1
ATOM 743 C C . VAL A 1 97 ? -8.000 6.407 -21.208 1.00 64.88 97 VAL A C 1
ATOM 745 O O . VAL A 1 97 ? -7.125 7.159 -21.629 1.00 64.88 97 VAL A O 1
ATOM 748 N N . GLY A 1 98 ? -7.856 5.079 -21.192 1.00 68.56 98 GLY A N 1
ATOM 749 C CA . GLY A 1 98 ? -6.695 4.361 -21.731 1.00 68.56 98 GLY A CA 1
ATOM 750 C C . GLY A 1 98 ? -5.476 4.286 -20.806 1.00 68.56 98 GLY A C 1
ATOM 751 O O . GLY A 1 98 ? -4.490 3.659 -21.182 1.00 68.56 98 GLY A O 1
ATOM 752 N N . ALA A 1 99 ? -5.533 4.885 -19.613 1.00 74.25 99 ALA A N 1
ATOM 753 C CA . ALA A 1 99 ? -4.485 4.764 -18.601 1.00 74.25 99 ALA A CA 1
ATOM 754 C C . ALA A 1 99 ? -4.662 3.491 -17.754 1.00 74.25 99 ALA A C 1
ATOM 756 O O . ALA A 1 99 ? -5.784 3.012 -17.567 1.00 74.25 99 ALA A O 1
ATOM 757 N N . GLN A 1 100 ? -3.561 2.970 -17.204 1.00 78.44 100 GLN A N 1
ATOM 758 C CA . GLN A 1 100 ? -3.618 1.991 -16.118 1.00 78.44 100 GLN A CA 1
ATOM 759 C C . GLN A 1 100 ? -4.355 2.583 -14.903 1.00 78.44 100 GLN A C 1
ATOM 761 O O . GLN A 1 100 ? -4.426 3.804 -14.725 1.00 78.44 100 GLN A O 1
ATOM 766 N N . TYR A 1 101 ? -4.969 1.719 -14.093 1.00 79.00 101 TYR A N 1
ATOM 767 C CA . TYR A 1 101 ? -5.868 2.141 -13.016 1.00 79.00 101 TYR A CA 1
ATOM 768 C C . TYR A 1 101 ? -5.152 2.999 -11.962 1.00 79.00 101 TYR A C 1
ATOM 770 O O . TYR A 1 101 ? -5.632 4.077 -11.614 1.00 79.00 101 TYR A O 1
ATOM 778 N N . ASP A 1 102 ? -3.996 2.545 -11.494 1.00 77.56 102 ASP A N 1
ATOM 779 C CA . ASP A 1 102 ? -3.094 3.248 -10.583 1.00 77.56 102 ASP A CA 1
ATOM 780 C C . ASP A 1 102 ? -2.685 4.634 -11.125 1.00 77.56 102 ASP A C 1
ATOM 782 O O . ASP A 1 102 ? -2.788 5.640 -10.416 1.00 77.56 102 ASP A O 1
ATOM 786 N N . VAL A 1 103 ? -2.335 4.718 -12.414 1.00 81.56 103 VAL A N 1
ATOM 787 C CA . VAL A 1 103 ? -1.967 5.964 -13.102 1.00 81.56 103 VAL A CA 1
ATOM 788 C C . VAL A 1 103 ? -3.145 6.936 -13.146 1.00 81.56 103 VAL A C 1
ATOM 790 O O . VAL A 1 103 ? -2.982 8.124 -12.853 1.00 81.56 103 VAL A O 1
ATOM 793 N N . ALA A 1 104 ? -4.339 6.454 -13.494 1.00 81.75 104 ALA A N 1
ATOM 794 C CA . ALA A 1 104 ? -5.541 7.278 -13.532 1.00 81.75 104 ALA A CA 1
ATOM 795 C C . ALA A 1 104 ? -5.878 7.841 -12.143 1.00 81.75 104 ALA A C 1
ATOM 797 O O . ALA A 1 104 ? -6.089 9.046 -11.999 1.00 81.75 104 ALA A O 1
ATOM 798 N N . ILE A 1 105 ? -5.863 6.995 -11.105 1.00 80.06 105 ILE A N 1
ATOM 799 C CA . ILE A 1 105 ? -6.102 7.420 -9.718 1.00 80.06 105 ILE A CA 1
ATOM 800 C C . ILE A 1 105 ? -5.055 8.444 -9.264 1.00 80.06 105 ILE A C 1
ATOM 802 O O . ILE A 1 105 ? -5.424 9.476 -8.705 1.00 80.06 105 ILE A O 1
ATOM 806 N N . SER A 1 106 ? -3.774 8.212 -9.561 1.00 80.88 106 SER A N 1
ATOM 807 C CA . SER A 1 106 ? -2.690 9.149 -9.248 1.00 80.88 106 SER A CA 1
ATOM 808 C C . SER A 1 106 ? -2.928 10.530 -9.871 1.00 80.88 106 SER A C 1
ATOM 810 O O . SER A 1 106 ? -2.873 11.548 -9.176 1.00 80.88 106 SER A O 1
ATOM 812 N N . ARG A 1 107 ? -3.307 10.583 -11.156 1.00 81.06 107 ARG A N 1
ATOM 813 C CA . ARG A 1 107 ? -3.649 11.839 -11.847 1.00 81.06 107 ARG A CA 1
ATOM 814 C C . ARG A 1 107 ? -4.834 12.550 -11.202 1.00 81.06 107 ARG A C 1
ATOM 816 O O . ARG A 1 107 ? -4.775 13.765 -11.026 1.00 81.06 107 ARG A O 1
ATOM 823 N N . TYR A 1 108 ? -5.871 11.809 -10.807 1.00 77.12 108 TYR A N 1
ATOM 824 C CA . TYR A 1 108 ? -7.024 12.381 -10.108 1.00 77.12 108 TYR A CA 1
ATOM 825 C C . TYR A 1 108 ? -6.673 12.979 -8.744 1.00 77.12 108 TYR A C 1
ATOM 827 O O . TYR A 1 108 ? -7.294 13.952 -8.324 1.00 77.12 108 TYR A O 1
ATOM 835 N N . CYS A 1 109 ? -5.689 12.416 -8.045 1.00 77.56 109 CYS A N 1
ATOM 836 C CA . CYS A 1 109 ? -5.176 13.009 -6.815 1.00 77.56 109 CYS A CA 1
ATOM 837 C C . CYS A 1 109 ? -4.381 14.291 -7.100 1.00 77.56 109 CYS A C 1
ATOM 839 O O . CYS A 1 109 ? -4.569 15.301 -6.425 1.00 77.56 109 CYS A O 1
ATOM 841 N N . GLN A 1 110 ? -3.510 14.269 -8.113 1.00 76.88 110 GLN A N 1
ATOM 842 C CA . GLN A 1 110 ? -2.628 15.393 -8.450 1.00 76.88 110 GLN A CA 1
ATOM 843 C C . GLN A 1 110 ? -3.384 16.618 -8.975 1.00 76.88 110 GLN A C 1
ATOM 845 O O . GLN A 1 110 ? -3.021 17.747 -8.655 1.00 76.88 110 GLN A O 1
ATOM 850 N N . ASN A 1 111 ? -4.436 16.411 -9.768 1.00 72.06 111 ASN A N 1
ATOM 851 C CA . ASN A 1 111 ? -5.235 17.499 -10.335 1.00 72.06 111 ASN A CA 1
ATOM 852 C C . ASN A 1 111 ? -6.376 17.972 -9.412 1.00 72.06 111 ASN A C 1
ATOM 854 O O . ASN A 1 111 ? -7.137 18.862 -9.790 1.00 72.06 111 ASN A O 1
ATOM 858 N N . GLY A 1 112 ? -6.508 17.384 -8.217 1.00 70.69 112 GLY A N 1
ATOM 859 C CA . GLY A 1 112 ? -7.525 17.748 -7.231 1.00 70.69 112 GLY A CA 1
ATOM 860 C C . GLY A 1 112 ? -8.937 17.238 -7.536 1.00 70.69 112 GLY A C 1
ATOM 861 O O . GLY A 1 112 ? -9.876 17.625 -6.842 1.00 70.69 112 GLY A O 1
ATOM 862 N N . TRP A 1 113 ? -9.111 16.365 -8.534 1.00 71.56 113 TRP A N 1
ATOM 863 C CA . TRP A 1 113 ? -10.397 15.716 -8.816 1.00 71.56 113 TRP A CA 1
ATOM 864 C C . TRP A 1 113 ? -10.845 14.806 -7.666 1.00 71.56 113 TRP A C 1
ATOM 866 O O . TRP A 1 113 ? -12.030 14.731 -7.335 1.00 71.56 113 TRP A O 1
ATOM 876 N N . LEU A 1 114 ? -9.888 14.124 -7.033 1.00 72.94 114 LEU 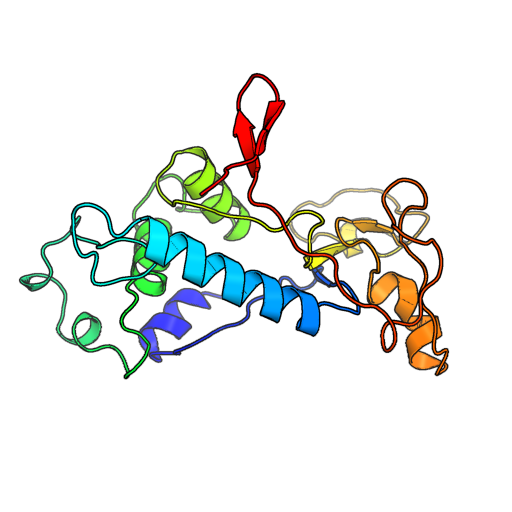A N 1
ATOM 877 C CA . LEU A 1 114 ? -10.077 13.383 -5.794 1.00 72.94 114 LEU A CA 1
ATOM 878 C C . LEU A 1 114 ? -9.282 14.041 -4.669 1.00 72.94 114 LEU A C 1
ATOM 880 O O . LEU A 1 114 ? -8.118 14.402 -4.825 1.00 72.94 114 LEU A O 1
ATOM 884 N N . LYS A 1 115 ? -9.898 14.118 -3.487 1.00 73.50 115 LYS A N 1
ATOM 885 C CA . LYS A 1 115 ? -9.168 14.405 -2.255 1.00 73.50 115 LYS A CA 1
ATOM 886 C C . LYS A 1 115 ? -8.533 13.111 -1.759 1.00 73.50 115 LYS A C 1
ATOM 888 O O . LYS A 1 115 ? -9.239 12.226 -1.279 1.00 73.50 115 LYS A O 1
ATOM 893 N N . CYS A 1 116 ? -7.218 13.011 -1.893 1.00 76.44 116 CYS A N 1
ATOM 894 C CA . CYS A 1 116 ? -6.471 11.804 -1.562 1.00 76.44 116 CYS A CA 1
ATOM 895 C C . CYS A 1 116 ? -5.680 11.972 -0.264 1.00 76.44 116 CYS A C 1
ATOM 897 O O . CYS A 1 116 ? -5.093 13.021 -0.009 1.00 76.44 116 CYS A O 1
ATOM 899 N N . ILE A 1 117 ? -5.670 10.915 0.541 1.00 80.81 117 ILE A N 1
ATOM 900 C CA . ILE A 1 117 ? -4.806 10.744 1.709 1.00 80.81 117 ILE A CA 1
ATOM 901 C C . ILE A 1 117 ? -4.025 9.447 1.511 1.00 80.81 117 ILE A C 1
ATOM 903 O O . ILE A 1 117 ? -4.562 8.489 0.951 1.00 80.81 117 ILE A O 1
ATOM 907 N N . ALA A 1 118 ? -2.773 9.416 1.951 1.00 83.06 118 ALA A N 1
ATOM 908 C CA . ALA A 1 118 ? -1.913 8.246 1.836 1.00 83.06 118 ALA A CA 1
ATOM 909 C C . ALA A 1 118 ? -1.181 8.003 3.163 1.00 83.06 118 ALA A C 1
ATOM 911 O O . ALA A 1 118 ? -0.825 8.973 3.837 1.00 83.06 118 ALA A O 1
ATOM 912 N N . PRO A 1 119 ? -0.974 6.737 3.563 1.00 86.06 119 PRO A N 1
ATOM 913 C CA . PRO A 1 119 ? -0.116 6.413 4.694 1.00 86.06 119 PRO A CA 1
ATOM 914 C C . PRO A 1 119 ? 1.353 6.696 4.351 1.00 86.06 119 PRO A C 1
ATOM 916 O O . PRO A 1 119 ? 1.787 6.485 3.218 1.00 86.06 119 PRO A O 1
ATOM 919 N N . PHE A 1 120 ? 2.123 7.122 5.348 1.00 82.25 120 PHE A N 1
ATOM 920 C CA . PHE A 1 120 ? 3.580 7.125 5.297 1.00 82.25 120 PHE A CA 1
ATOM 921 C C . PHE A 1 120 ? 4.129 6.564 6.622 1.00 82.25 120 PHE A C 1
ATOM 923 O O . PHE A 1 120 ? 3.701 7.041 7.677 1.00 82.25 120 PHE A O 1
ATOM 930 N N . PRO A 1 121 ? 5.065 5.594 6.605 1.00 81.88 121 PRO A N 1
ATOM 931 C CA . PRO A 1 121 ? 5.550 4.836 5.441 1.00 81.88 121 PRO A CA 1
ATOM 932 C C . PRO A 1 121 ? 4.437 4.054 4.719 1.00 81.88 121 PRO A C 1
ATOM 934 O O . PRO A 1 121 ? 3.324 3.928 5.238 1.00 81.88 121 PRO A O 1
ATOM 937 N N . SER A 1 122 ? 4.703 3.545 3.510 1.00 86.75 122 SER A N 1
ATOM 938 C CA . SER A 1 122 ? 3.676 2.805 2.768 1.00 86.75 122 SER A CA 1
ATOM 939 C C . SER A 1 122 ? 3.365 1.466 3.443 1.00 86.75 122 SER A C 1
ATOM 941 O O . SER A 1 122 ? 4.268 0.723 3.821 1.00 86.75 122 SER A O 1
ATOM 943 N N . MET A 1 123 ? 2.079 1.127 3.564 1.00 88.12 123 MET A N 1
ATOM 944 C CA . MET A 1 123 ? 1.640 -0.175 4.097 1.00 88.12 123 MET A CA 1
ATOM 945 C C . MET A 1 123 ? 1.703 -1.293 3.042 1.00 88.12 123 MET A C 1
ATOM 947 O O . MET A 1 123 ? 1.814 -2.473 3.376 1.00 88.12 123 MET A O 1
ATOM 951 N N . ILE A 1 124 ? 1.582 -0.913 1.767 1.00 90.94 124 ILE A N 1
ATOM 952 C CA . ILE A 1 124 ? 1.562 -1.801 0.602 1.00 90.94 124 ILE A CA 1
ATOM 953 C C . ILE A 1 124 ? 2.582 -1.256 -0.391 1.00 90.94 124 ILE A C 1
ATOM 955 O O . ILE A 1 124 ? 2.602 -0.061 -0.689 1.00 90.94 124 ILE A O 1
ATOM 959 N N . GLY A 1 125 ? 3.464 -2.128 -0.839 1.00 89.06 125 GLY A N 1
ATOM 960 C CA . GLY A 1 125 ? 4.598 -1.816 -1.681 1.00 89.06 125 GLY A CA 1
ATOM 961 C C . GLY A 1 125 ? 4.609 -2.636 -2.961 1.00 89.06 125 GLY A C 1
ATOM 962 O O . GLY A 1 125 ? 3.652 -3.337 -3.281 1.00 89.06 125 GLY A O 1
ATOM 963 N N . MET A 1 126 ? 5.730 -2.563 -3.664 1.00 88.94 126 MET A N 1
ATOM 964 C CA . MET A 1 126 ? 6.011 -3.369 -4.850 1.00 88.94 126 MET A CA 1
ATOM 965 C C . MET A 1 126 ? 7.058 -4.427 -4.507 1.00 88.94 126 MET A C 1
ATOM 967 O O . MET A 1 126 ? 8.062 -4.131 -3.854 1.00 88.94 126 MET A O 1
ATOM 971 N N . TRP A 1 127 ? 6.851 -5.648 -4.982 1.00 91.19 127 TRP A N 1
ATOM 972 C CA . TRP A 1 127 ? 7.817 -6.732 -4.933 1.00 91.19 127 TRP A CA 1
ATOM 973 C C . TRP A 1 127 ? 8.569 -6.831 -6.258 1.00 91.19 127 TRP A C 1
ATOM 975 O O . TRP A 1 127 ? 7.990 -7.174 -7.287 1.00 91.19 127 TRP A O 1
ATOM 985 N N . ARG A 1 128 ? 9.889 -6.615 -6.241 1.00 89.12 128 ARG A N 1
ATOM 986 C CA . ARG A 1 128 ? 10.735 -6.881 -7.412 1.00 89.12 128 ARG A CA 1
ATOM 987 C C . ARG A 1 128 ? 11.489 -8.196 -7.238 1.00 89.12 128 ARG A C 1
ATOM 989 O O . ARG A 1 128 ? 12.418 -8.245 -6.433 1.00 89.12 128 ARG A O 1
ATOM 996 N N . PRO A 1 129 ? 11.139 -9.267 -7.970 1.00 88.88 129 PRO A N 1
ATOM 997 C CA . PRO A 1 129 ? 11.853 -10.533 -7.870 1.00 88.88 129 PRO A CA 1
ATOM 998 C C . PRO A 1 129 ? 13.252 -10.442 -8.496 1.00 88.88 129 PRO A C 1
ATOM 1000 O O . PRO A 1 129 ? 13.455 -9.740 -9.483 1.00 88.88 129 PRO A O 1
ATOM 1003 N N . ALA A 1 130 ? 14.199 -11.227 -7.975 1.00 89.25 130 ALA A N 1
ATOM 1004 C CA . ALA A 1 130 ? 15.485 -11.436 -8.638 1.00 89.25 130 ALA A CA 1
ATOM 1005 C C . ALA A 1 130 ? 15.316 -12.177 -9.981 1.00 89.25 130 ALA A C 1
ATOM 1007 O O . ALA A 1 130 ? 14.437 -13.040 -10.146 1.00 89.25 130 ALA A O 1
ATOM 1008 N N . GLY A 1 131 ? 16.212 -11.888 -10.921 1.00 89.31 131 GLY A N 1
ATOM 1009 C CA . GLY A 1 131 ? 16.236 -12.460 -12.263 1.00 89.31 131 GLY A CA 1
ATOM 1010 C C . GLY A 1 131 ? 15.883 -11.451 -13.360 1.00 89.31 131 GLY A C 1
ATOM 1011 O O . GLY A 1 131 ? 16.039 -10.246 -13.165 1.00 89.31 131 GLY A O 1
ATOM 1012 N N . PRO A 1 132 ? 15.422 -11.921 -14.534 1.00 87.62 132 PRO A N 1
ATOM 1013 C CA . PRO A 1 132 ? 15.068 -11.043 -15.644 1.00 87.62 132 PRO A CA 1
ATOM 1014 C C . PRO A 1 132 ? 14.021 -10.006 -15.236 1.00 87.62 132 PRO A C 1
ATOM 1016 O O . PRO A 1 132 ? 13.019 -10.359 -14.612 1.00 87.62 132 PRO A O 1
ATOM 1019 N N . LYS A 1 133 ? 14.210 -8.748 -15.645 1.00 82.69 133 LYS A N 1
ATOM 1020 C CA . LYS A 1 133 ? 13.264 -7.654 -15.364 1.00 82.69 133 LYS A CA 1
ATOM 1021 C C . LYS A 1 133 ? 11.839 -7.928 -15.854 1.00 82.69 133 LYS A C 1
ATOM 1023 O O . LYS A 1 133 ? 10.887 -7.517 -15.200 1.00 82.69 133 LYS A O 1
ATOM 1028 N N . SER A 1 134 ? 11.690 -8.708 -16.924 1.00 80.94 134 SER A N 1
ATOM 1029 C CA . SER A 1 134 ? 10.395 -9.177 -17.437 1.00 80.94 134 SER A CA 1
ATOM 1030 C C . SER A 1 134 ? 9.573 -10.001 -16.437 1.00 80.94 134 SER A C 1
ATOM 1032 O O . SER A 1 134 ? 8.396 -10.249 -16.669 1.00 80.94 134 SER A O 1
ATOM 1034 N N . ARG A 1 135 ? 10.167 -10.443 -15.320 1.00 78.44 135 ARG A N 1
ATOM 1035 C CA . ARG A 1 135 ? 9.446 -11.109 -14.226 1.00 78.44 135 ARG A CA 1
ATOM 1036 C C . ARG A 1 135 ? 8.725 -10.149 -13.284 1.00 78.44 135 ARG A C 1
ATOM 1038 O O . ARG A 1 135 ? 7.908 -10.622 -12.504 1.00 78.44 135 ARG A O 1
ATOM 1045 N N . GLY A 1 136 ? 9.097 -8.869 -13.282 1.00 72.38 136 GLY A N 1
ATOM 1046 C CA . GLY A 1 136 ? 8.563 -7.857 -12.368 1.00 72.38 136 GLY A CA 1
ATOM 1047 C C . GLY A 1 136 ? 7.685 -6.803 -13.040 1.00 72.38 136 GLY A C 1
ATOM 1048 O O . GLY A 1 136 ? 7.143 -5.961 -12.346 1.00 72.38 136 GLY A O 1
ATOM 1049 N N . SER A 1 137 ? 7.572 -6.801 -14.370 1.00 70.69 137 SER A N 1
ATOM 1050 C CA . SER A 1 137 ? 6.621 -5.958 -15.098 1.00 70.69 137 SER A CA 1
ATOM 1051 C C . SER A 1 137 ? 6.323 -6.580 -16.459 1.00 70.69 137 SER A C 1
ATOM 1053 O O . SER A 1 137 ? 7.244 -6.995 -17.165 1.00 70.69 137 SER A O 1
ATOM 1055 N N . ASP A 1 138 ? 5.046 -6.633 -16.830 1.00 66.25 138 ASP A N 1
ATOM 1056 C CA . ASP A 1 138 ? 4.556 -7.122 -18.123 1.00 66.25 138 ASP A CA 1
ATOM 1057 C C . ASP A 1 138 ? 4.227 -5.984 -19.114 1.00 66.25 138 ASP A C 1
ATOM 1059 O O . ASP A 1 138 ? 3.879 -6.238 -20.268 1.00 66.25 138 ASP A O 1
ATOM 1063 N N . ILE A 1 139 ? 4.371 -4.723 -18.688 1.00 64.94 139 ILE A N 1
ATOM 1064 C CA . ILE A 1 139 ? 3.984 -3.528 -19.458 1.00 64.94 139 ILE A CA 1
ATOM 1065 C C . ILE A 1 139 ? 5.096 -3.076 -20.417 1.00 64.94 139 ILE A C 1
ATOM 1067 O O . ILE A 1 139 ? 4.819 -2.528 -21.488 1.00 64.94 139 ILE A O 1
ATOM 1071 N N . HIS A 1 140 ? 6.359 -3.327 -20.071 1.00 64.88 140 HIS A N 1
ATOM 1072 C CA . HIS A 1 140 ? 7.510 -2.990 -20.903 1.00 64.88 140 HIS A CA 1
ATOM 1073 C C . HIS A 1 140 ? 8.429 -4.201 -21.055 1.00 64.88 140 HIS A C 1
ATOM 1075 O O . HIS A 1 140 ? 8.787 -4.850 -20.075 1.00 64.88 140 HIS A O 1
ATOM 1081 N N . SER A 1 141 ? 8.856 -4.485 -22.289 1.00 63.91 141 SER A N 1
ATOM 1082 C CA . SER A 1 141 ? 9.952 -5.420 -22.554 1.00 63.91 141 SER A CA 1
ATOM 1083 C C . SER A 1 141 ? 11.273 -4.753 -22.167 1.00 63.91 141 SER A C 1
ATOM 1085 O O . SER A 1 141 ? 12.046 -4.322 -23.023 1.00 63.91 141 SER A O 1
ATOM 1087 N N . GLU A 1 142 ? 11.488 -4.574 -20.867 1.00 65.12 142 GLU A N 1
ATOM 1088 C CA . GLU A 1 142 ? 12.774 -4.129 -20.356 1.00 65.12 142 GLU A CA 1
ATOM 1089 C C . GLU A 1 142 ? 13.742 -5.308 -20.348 1.00 65.12 142 GLU A C 1
ATOM 1091 O O . GLU A 1 142 ? 13.621 -6.238 -19.546 1.00 65.12 142 GLU A O 1
ATOM 1096 N N . ASP A 1 143 ? 14.736 -5.237 -21.227 1.00 72.19 143 ASP A N 1
ATOM 1097 C CA . ASP A 1 143 ? 15.911 -6.084 -21.125 1.00 72.19 143 ASP A CA 1
ATOM 1098 C C . ASP A 1 143 ? 16.704 -5.682 -19.876 1.00 72.19 143 ASP A C 1
ATOM 1100 O O . ASP A 1 143 ? 16.967 -4.504 -19.614 1.00 72.19 143 ASP A O 1
ATOM 1104 N N . GLY A 1 144 ? 17.081 -6.668 -19.070 1.00 81.69 144 GLY A N 1
ATOM 1105 C CA . GLY A 1 144 ? 17.905 -6.438 -17.893 1.00 81.69 144 GLY A CA 1
ATOM 1106 C C . GLY A 1 144 ? 17.714 -7.483 -16.812 1.00 81.69 144 GLY A C 1
ATOM 1107 O O . GLY A 1 144 ? 16.893 -8.398 -16.919 1.00 81.69 144 GLY A O 1
ATOM 1108 N N . TRP A 1 145 ? 18.500 -7.321 -15.755 1.00 84.81 145 TRP A N 1
ATOM 1109 C CA . TRP A 1 145 ? 18.593 -8.268 -14.659 1.00 84.81 145 TRP A CA 1
ATOM 1110 C C . TRP A 1 145 ? 18.494 -7.547 -13.318 1.00 84.81 145 TRP A C 1
ATOM 1112 O O . TRP A 1 145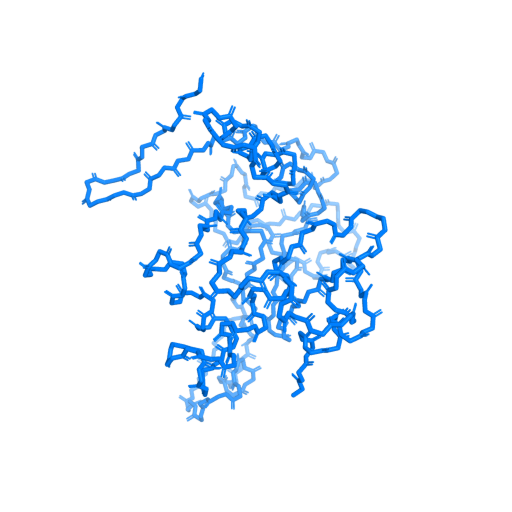 ? 19.077 -6.481 -13.126 1.00 84.81 145 TRP A O 1
ATOM 1122 N N . VAL A 1 146 ? 17.727 -8.133 -12.408 1.00 84.94 146 VAL A N 1
ATOM 1123 C CA . VAL A 1 146 ? 17.639 -7.751 -11.004 1.00 84.94 146 VAL A CA 1
ATOM 1124 C C . VAL A 1 146 ? 18.477 -8.761 -10.229 1.00 84.94 146 VAL A C 1
ATOM 1126 O O . VAL A 1 146 ? 18.106 -9.932 -10.149 1.00 84.94 146 VAL A O 1
ATOM 1129 N N . GLU A 1 147 ? 19.616 -8.323 -9.693 1.00 87.19 147 GLU A N 1
ATOM 1130 C CA . GLU A 1 147 ? 20.534 -9.208 -8.959 1.00 87.19 147 GLU A CA 1
ATOM 1131 C C . GLU A 1 147 ? 19.881 -9.775 -7.697 1.00 87.19 147 GLU A C 1
ATOM 1133 O O . GLU A 1 147 ? 19.932 -10.977 -7.437 1.00 87.19 147 GLU A O 1
ATOM 1138 N N . GLU A 1 148 ? 19.195 -8.913 -6.947 1.00 86.12 148 GLU A N 1
ATOM 1139 C CA . GLU A 1 148 ? 18.605 -9.256 -5.661 1.00 86.12 148 GLU A CA 1
ATOM 1140 C C . GLU A 1 148 ? 17.143 -8.835 -5.590 1.00 86.12 148 GLU A C 1
ATOM 1142 O O . GLU A 1 148 ? 16.747 -7.752 -6.031 1.00 86.12 148 GLU A O 1
ATOM 1147 N N . ALA A 1 149 ? 16.323 -9.716 -5.018 1.00 88.19 149 ALA A N 1
ATOM 1148 C CA . ALA A 1 149 ? 14.912 -9.437 -4.854 1.00 88.19 149 ALA A CA 1
ATOM 1149 C C . ALA A 1 149 ? 14.745 -8.264 -3.884 1.00 88.19 149 ALA A C 1
ATOM 1151 O O . ALA A 1 149 ? 15.245 -8.311 -2.762 1.00 88.19 149 ALA A O 1
ATOM 1152 N N . THR A 1 150 ? 14.056 -7.222 -4.333 1.00 88.31 150 THR A N 1
ATOM 1153 C CA . THR A 1 150 ? 14.001 -5.939 -3.638 1.00 88.31 150 THR A CA 1
ATOM 1154 C C . THR A 1 150 ? 12.542 -5.554 -3.392 1.00 88.31 150 THR A C 1
ATOM 1156 O O . THR A 1 150 ? 11.817 -5.283 -4.355 1.00 88.31 150 THR A O 1
ATOM 1159 N N . PRO A 1 151 ? 12.075 -5.525 -2.134 1.00 90.62 151 PRO A N 1
ATOM 1160 C CA . PRO A 1 151 ? 10.796 -4.910 -1.794 1.00 90.62 151 PRO A CA 1
ATOM 1161 C C . PRO A 1 151 ? 10.917 -3.378 -1.828 1.00 90.62 151 PRO A C 1
ATOM 1163 O O . PRO A 1 151 ? 11.967 -2.816 -1.518 1.00 90.62 151 PRO A O 1
ATOM 1166 N N . ILE A 1 152 ? 9.840 -2.684 -2.188 1.00 87.75 152 ILE A N 1
ATOM 1167 C CA . ILE A 1 152 ? 9.815 -1.221 -2.291 1.00 87.75 152 ILE A CA 1
ATOM 1168 C C . ILE A 1 152 ? 8.623 -0.673 -1.517 1.00 87.75 152 ILE A C 1
ATOM 1170 O O . ILE A 1 152 ? 7.484 -1.023 -1.805 1.00 87.75 152 ILE A O 1
ATOM 1174 N N . GLY A 1 153 ? 8.882 0.246 -0.584 1.00 86.38 153 GLY A N 1
ATOM 1175 C CA . GLY A 1 153 ? 7.865 1.073 0.076 1.00 86.38 153 GLY A CA 1
ATOM 1176 C C . GLY A 1 153 ? 7.403 0.591 1.454 1.00 86.38 153 GLY A C 1
ATOM 1177 O O . GLY A 1 153 ? 7.079 1.436 2.285 1.00 86.38 153 GLY A O 1
ATOM 1178 N N . SER A 1 154 ? 7.395 -0.720 1.722 1.00 89.19 154 SER A N 1
ATOM 1179 C CA . SER A 1 154 ? 7.048 -1.277 3.042 1.00 89.19 154 SER A CA 1
ATOM 1180 C C . SER A 1 154 ? 8.274 -1.416 3.946 1.00 89.19 154 SER A C 1
ATOM 1182 O O . SER A 1 154 ? 9.308 -1.900 3.485 1.00 89.19 154 SER A O 1
ATOM 1184 N N . VAL A 1 155 ? 8.134 -1.091 5.236 1.00 90.69 155 VAL A N 1
ATOM 1185 C CA . VAL A 1 155 ? 9.236 -1.171 6.214 1.00 90.69 155 VAL A CA 1
ATOM 1186 C C . VAL A 1 155 ? 9.572 -2.621 6.547 1.00 90.69 155 VAL A C 1
ATOM 1188 O O . VAL A 1 155 ? 10.721 -3.024 6.403 1.00 90.69 155 VAL A O 1
ATOM 1191 N N . TYR A 1 156 ? 8.582 -3.429 6.933 1.00 93.56 156 TYR A N 1
ATOM 1192 C CA . TYR A 1 156 ? 8.759 -4.849 7.246 1.00 93.56 156 TYR A CA 1
ATOM 1193 C C . TYR A 1 156 ? 8.046 -5.706 6.202 1.00 93.56 156 TYR A C 1
ATOM 1195 O O . TYR A 1 156 ? 7.001 -6.302 6.465 1.00 93.56 156 TYR A O 1
ATOM 1203 N N . SER A 1 157 ? 8.606 -5.745 4.993 1.00 94.94 157 SER A N 1
ATOM 1204 C CA . SER A 1 157 ? 8.067 -6.496 3.851 1.00 94.94 157 SER A CA 1
ATOM 1205 C C . SER A 1 157 ? 7.791 -7.969 4.189 1.00 94.94 157 SER A C 1
ATOM 1207 O O . SER A 1 157 ? 8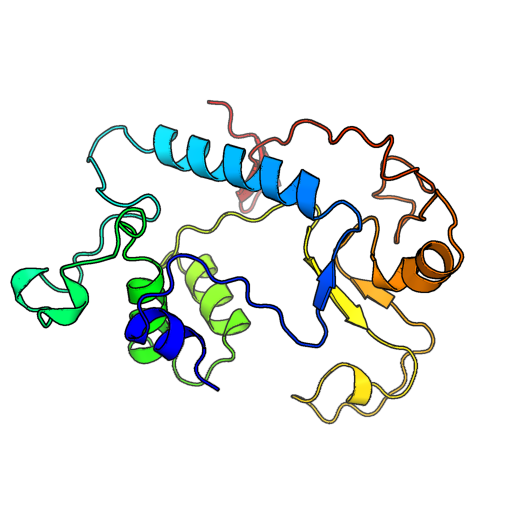.641 -8.675 4.750 1.00 94.94 157 SER A O 1
ATOM 1209 N N . THR A 1 158 ? 6.609 -8.452 3.798 1.00 95.69 158 THR A N 1
ATOM 1210 C CA . THR A 1 158 ? 6.221 -9.860 3.940 1.00 95.69 158 THR A CA 1
ATOM 1211 C C . THR A 1 158 ? 7.059 -10.744 3.029 1.00 95.69 158 THR A C 1
ATOM 1213 O O . THR A 1 158 ? 7.571 -11.769 3.484 1.00 95.69 158 THR A O 1
ATOM 1216 N N . MET A 1 159 ? 7.244 -10.355 1.766 1.00 94.62 159 MET A N 1
ATOM 1217 C CA . MET A 1 159 ? 8.017 -11.149 0.809 1.00 94.62 159 MET A CA 1
ATOM 1218 C C . MET A 1 159 ? 9.508 -11.212 1.158 1.00 94.62 159 MET A C 1
ATOM 1220 O O . MET A 1 159 ? 10.113 -12.281 1.063 1.00 94.62 159 MET A O 1
ATOM 1224 N N . TYR A 1 160 ? 10.089 -10.124 1.666 1.00 94.88 160 TYR A N 1
ATOM 1225 C CA . TYR A 1 160 ? 11.460 -10.093 2.185 1.00 94.88 160 TYR A CA 1
ATOM 1226 C C . TYR A 1 160 ? 11.650 -11.054 3.362 1.00 94.88 160 TYR A C 1
ATOM 1228 O O . TYR A 1 160 ? 12.645 -11.775 3.452 1.00 94.88 160 TYR A O 1
ATOM 1236 N N . ASN A 1 161 ? 10.641 -11.144 4.229 1.00 96.06 161 ASN A N 1
ATOM 1237 C CA . ASN A 1 161 ? 10.656 -12.004 5.407 1.00 96.06 161 ASN A CA 1
ATOM 1238 C C . ASN A 1 161 ? 10.060 -13.399 5.178 1.00 96.06 161 ASN A C 1
ATOM 1240 O O . ASN A 1 161 ? 10.018 -14.200 6.116 1.00 96.06 161 ASN A O 1
ATOM 1244 N N . VAL A 1 162 ? 9.648 -13.748 3.954 1.00 95.44 162 VAL A N 1
ATOM 1245 C CA . VAL A 1 162 ? 8.856 -14.961 3.684 1.00 95.44 162 VAL A CA 1
ATOM 1246 C C . VAL A 1 162 ? 9.536 -16.233 4.189 1.00 95.44 162 VAL A C 1
ATOM 1248 O O . VAL A 1 162 ? 8.893 -17.092 4.785 1.00 95.44 162 VAL A O 1
ATOM 1251 N N . ARG A 1 163 ? 10.864 -16.345 4.052 1.00 95.75 163 ARG A N 1
ATOM 1252 C CA . ARG A 1 163 ? 11.615 -17.509 4.553 1.00 95.75 163 ARG A CA 1
ATOM 1253 C C . ARG A 1 163 ? 11.579 -17.611 6.077 1.00 95.75 163 ARG A C 1
ATOM 1255 O O . ARG A 1 163 ? 11.480 -18.714 6.610 1.00 95.75 163 ARG A O 1
ATOM 1262 N N . ARG A 1 164 ? 11.653 -16.483 6.783 1.00 96.38 164 ARG A N 1
ATOM 1263 C CA . ARG A 1 164 ? 11.588 -16.439 8.252 1.00 96.38 164 ARG A CA 1
ATOM 1264 C C . ARG A 1 164 ? 10.196 -16.844 8.727 1.00 96.38 164 ARG A C 1
ATOM 1266 O O . ARG A 1 164 ? 10.075 -17.727 9.572 1.00 96.38 164 ARG A O 1
ATOM 1273 N N . LEU A 1 165 ? 9.167 -16.283 8.095 1.00 96.44 165 LEU A N 1
ATOM 1274 C CA . LEU A 1 165 ? 7.767 -16.587 8.387 1.00 96.44 165 LEU A CA 1
ATOM 1275 C C . LEU A 1 165 ? 7.452 -18.074 8.152 1.00 96.44 165 LEU A C 1
ATOM 1277 O O . LEU A 1 165 ? 6.914 -18.739 9.033 1.00 96.44 165 LEU A O 1
ATOM 1281 N N . LEU A 1 166 ? 7.860 -18.631 7.006 1.00 96.88 166 LEU A N 1
ATOM 1282 C CA . LEU A 1 166 ? 7.630 -20.042 6.667 1.00 96.88 166 LEU A CA 1
ATOM 1283 C C . LEU A 1 166 ? 8.407 -21.023 7.558 1.00 96.88 166 LEU A C 1
ATOM 1285 O O . LEU A 1 166 ? 7.986 -22.165 7.718 1.00 96.88 166 LEU A O 1
ATOM 1289 N N . THR A 1 167 ? 9.529 -20.596 8.146 1.00 97.88 167 THR A N 1
ATOM 1290 C CA . THR A 1 167 ? 10.322 -21.416 9.082 1.00 97.88 167 THR A CA 1
ATOM 1291 C C . THR A 1 167 ? 9.914 -21.231 10.545 1.00 97.88 167 THR A C 1
ATOM 1293 O O . THR A 1 167 ? 10.563 -21.780 11.435 1.00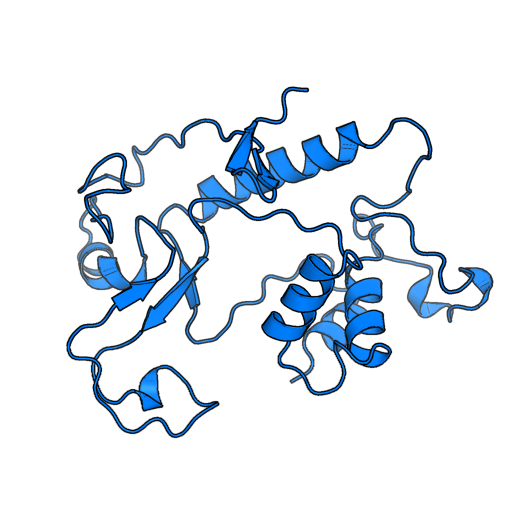 97.88 167 THR A O 1
ATOM 1296 N N . GLY A 1 168 ? 8.839 -20.481 10.810 1.00 95.44 168 GLY A N 1
ATOM 1297 C CA . GLY A 1 168 ? 8.313 -20.263 12.158 1.00 95.44 168 GLY A CA 1
ATOM 1298 C C . GLY A 1 168 ? 9.190 -19.366 13.032 1.00 95.44 168 GLY A C 1
ATOM 1299 O O . GLY A 1 168 ? 9.097 -19.429 14.258 1.00 95.44 168 GLY A O 1
ATOM 1300 N N . LYS A 1 169 ? 10.064 -18.541 12.439 1.00 97.06 169 LYS A N 1
ATOM 1301 C CA . LYS A 1 169 ? 10.777 -17.504 13.193 1.00 97.06 169 LYS A CA 1
ATOM 1302 C C . LYS A 1 169 ? 9.771 -16.466 13.685 1.00 97.06 169 LYS A C 1
ATOM 1304 O O . LYS A 1 169 ? 8.912 -16.028 12.929 1.00 97.06 169 LYS A O 1
ATOM 1309 N N . LEU A 1 170 ? 9.915 -16.068 14.947 1.00 95.94 170 LEU A N 1
ATOM 1310 C CA . LEU A 1 170 ? 9.048 -15.066 15.575 1.00 95.94 170 LEU A CA 1
ATOM 1311 C C . LEU A 1 170 ? 9.371 -13.638 15.118 1.00 95.94 170 LEU A C 1
ATOM 1313 O O . LEU A 1 170 ? 8.522 -12.762 15.205 1.00 95.94 170 LEU A O 1
ATOM 1317 N N . THR A 1 171 ? 10.585 -13.407 14.617 1.00 97.38 171 THR A N 1
ATOM 1318 C CA . THR A 1 171 ? 11.073 -12.072 14.271 1.00 97.38 171 THR A CA 1
ATOM 1319 C C . THR A 1 171 ? 11.224 -11.852 12.770 1.00 97.38 171 THR A C 1
ATOM 1321 O O . THR A 1 171 ? 11.515 -12.782 12.005 1.00 97.38 171 THR A O 1
ATOM 1324 N N . VAL A 1 172 ? 11.095 -10.591 12.363 1.00 96.38 172 VAL A N 1
ATOM 1325 C CA . VAL A 1 172 ? 11.243 -10.100 10.987 1.00 96.38 172 VAL A CA 1
ATOM 1326 C C . VAL A 1 172 ? 12.279 -8.985 10.923 1.00 96.38 172 VAL A C 1
ATOM 1328 O O . VAL A 1 172 ? 12.496 -8.291 11.913 1.00 96.38 172 VAL A O 1
ATOM 1331 N N . TYR A 1 173 ? 12.879 -8.809 9.750 1.00 95.44 173 TYR A N 1
ATOM 1332 C CA . TYR A 1 173 ? 13.797 -7.719 9.456 1.00 95.44 173 TYR A CA 1
ATOM 1333 C C . TYR A 1 173 ? 13.119 -6.589 8.693 1.00 95.44 173 TYR A C 1
ATOM 1335 O O . TYR A 1 173 ? 12.248 -6.829 7.849 1.00 95.44 173 TYR A O 1
ATOM 1343 N N . ALA A 1 174 ? 13.546 -5.366 8.981 1.00 93.44 174 ALA A N 1
ATOM 1344 C CA . ALA A 1 174 ? 13.264 -4.206 8.163 1.00 93.44 174 ALA A CA 1
ATOM 1345 C C . ALA A 1 174 ? 13.982 -4.316 6.808 1.00 93.44 174 ALA A C 1
ATOM 1347 O O . ALA A 1 174 ? 15.029 -4.955 6.685 1.00 93.44 174 ALA A O 1
ATOM 1348 N N . VAL A 1 175 ? 13.396 -3.697 5.785 1.00 89.19 175 VAL A N 1
ATOM 1349 C CA . VAL A 1 175 ? 13.979 -3.590 4.440 1.00 89.19 175 VAL A CA 1
ATOM 1350 C C . VAL A 1 175 ? 15.149 -2.607 4.423 1.00 89.19 175 VAL A C 1
ATOM 1352 O O . VAL A 1 175 ? 16.139 -2.856 3.740 1.00 89.19 175 VAL A O 1
ATOM 1355 N N . THR A 1 176 ? 15.035 -1.499 5.160 1.00 78.50 176 THR A N 1
ATOM 1356 C CA . THR A 1 176 ? 16.082 -0.481 5.302 1.00 78.50 176 THR A CA 1
ATOM 1357 C C . THR A 1 176 ? 16.367 -0.234 6.780 1.00 78.50 176 THR A C 1
ATOM 1359 O O . THR A 1 176 ? 15.451 -0.231 7.605 1.00 78.50 176 THR A O 1
ATOM 1362 N N . ASP A 1 177 ? 17.642 -0.032 7.113 1.00 67.06 177 ASP A N 1
ATOM 1363 C CA . ASP A 1 177 ? 18.080 0.205 8.495 1.00 67.06 177 ASP A CA 1
ATOM 1364 C C . ASP A 1 177 ? 17.863 1.657 8.929 1.00 67.06 177 ASP A C 1
ATOM 1366 O O . ASP A 1 177 ? 17.632 1.921 10.106 1.00 67.06 177 ASP A O 1
ATOM 1370 N N . ASP A 1 178 ? 17.901 2.588 7.973 1.00 67.62 178 ASP A N 1
ATOM 1371 C CA . ASP A 1 178 ? 17.901 4.028 8.244 1.00 67.62 178 ASP A CA 1
ATOM 1372 C C . ASP A 1 178 ? 16.500 4.591 8.548 1.00 67.62 178 ASP A C 1
ATOM 1374 O O . ASP A 1 178 ? 16.378 5.585 9.265 1.00 67.62 178 ASP A O 1
ATOM 1378 N N . ASP A 1 179 ? 15.439 3.949 8.044 1.00 66.06 179 ASP A N 1
ATOM 1379 C CA . ASP A 1 179 ? 14.054 4.437 8.162 1.00 66.06 179 ASP A CA 1
ATOM 1380 C C . ASP A 1 179 ? 13.196 3.614 9.141 1.00 66.06 179 ASP A C 1
ATOM 1382 O O . ASP A 1 179 ? 12.023 3.928 9.376 1.00 66.06 179 ASP A O 1
ATOM 1386 N N . ALA A 1 180 ? 13.752 2.541 9.713 1.00 78.00 180 ALA A N 1
ATOM 1387 C CA . ALA A 1 180 ? 13.043 1.647 10.617 1.00 78.00 180 ALA A CA 1
ATOM 1388 C C . ALA A 1 180 ? 13.305 1.988 12.089 1.00 78.00 180 ALA A C 1
ATOM 1390 O O . ALA A 1 180 ? 14.420 2.290 12.500 1.00 78.00 180 ALA A O 1
ATOM 1391 N N . VAL A 1 181 ? 12.268 1.857 12.924 1.00 76.44 181 VAL A N 1
ATOM 1392 C CA . VAL A 1 181 ? 12.395 2.016 14.387 1.00 76.44 181 VAL A CA 1
ATOM 1393 C C . VAL A 1 181 ? 13.376 0.994 14.974 1.00 76.44 181 VAL A C 1
ATOM 1395 O O . VAL A 1 181 ? 14.098 1.295 15.922 1.00 76.44 181 VAL A O 1
ATOM 1398 N N . ALA A 1 182 ? 13.397 -0.215 14.414 1.00 87.25 182 ALA A N 1
ATOM 1399 C CA . ALA A 1 182 ? 14.358 -1.253 14.737 1.00 87.25 182 ALA A CA 1
ATOM 1400 C C . ALA A 1 182 ? 14.596 -2.132 13.506 1.00 87.25 182 ALA A C 1
ATOM 1402 O O . ALA A 1 182 ? 13.666 -2.431 12.761 1.00 87.25 182 ALA A O 1
ATOM 1403 N N . HIS A 1 183 ? 15.832 -2.593 13.325 1.00 92.81 183 HIS A N 1
ATOM 1404 C CA . HIS A 1 183 ? 16.153 -3.514 12.237 1.00 92.81 183 HIS A CA 1
ATOM 1405 C C . HIS A 1 183 ? 15.424 -4.859 12.381 1.00 92.81 183 HIS A C 1
ATOM 1407 O O . HIS A 1 183 ? 14.947 -5.404 11.395 1.00 92.81 183 HIS A O 1
ATOM 1413 N N . GLU A 1 184 ? 15.311 -5.401 13.597 1.00 95.56 184 GLU A N 1
ATOM 1414 C CA . GLU A 1 184 ? 14.632 -6.672 13.874 1.00 95.56 184 GLU A CA 1
ATOM 1415 C C . GLU A 1 184 ? 13.526 -6.472 14.914 1.00 95.56 184 GLU A C 1
ATOM 1417 O O . GLU A 1 184 ? 13.771 -5.896 15.974 1.00 95.56 184 GLU A O 1
ATOM 1422 N N . ILE A 1 185 ? 12.321 -6.975 14.631 1.00 94.44 185 ILE A N 1
ATOM 1423 C CA . ILE A 1 185 ? 11.169 -6.904 15.545 1.00 94.44 185 ILE A CA 1
ATOM 1424 C C . ILE A 1 185 ? 10.432 -8.242 15.636 1.00 94.44 185 ILE A C 1
ATOM 1426 O O . ILE A 1 185 ? 10.490 -9.050 14.710 1.00 94.44 185 ILE A O 1
ATOM 1430 N N . ASP A 1 186 ? 9.668 -8.440 16.711 1.00 96.06 186 ASP A N 1
ATOM 1431 C CA . ASP A 1 186 ? 8.573 -9.417 16.774 1.00 96.06 186 ASP A CA 1
ATOM 1432 C C . ASP A 1 186 ? 7.244 -8.703 16.429 1.00 96.06 186 ASP A C 1
ATOM 1434 O O . ASP A 1 186 ? 6.781 -7.866 17.214 1.00 96.06 186 ASP A O 1
ATOM 1438 N N . PRO A 1 187 ? 6.594 -9.008 15.287 1.00 93.50 187 PRO A N 1
ATOM 1439 C CA . PRO A 1 187 ? 5.324 -8.385 14.896 1.00 93.50 187 PRO A CA 1
ATOM 1440 C C . PRO A 1 187 ? 4.192 -8.567 15.918 1.00 93.50 187 PRO A C 1
ATOM 1442 O O . PRO A 1 187 ? 3.271 -7.745 15.985 1.00 93.50 187 PRO A O 1
ATOM 1445 N N . ALA A 1 188 ? 4.229 -9.635 16.725 1.00 93.19 188 ALA A N 1
ATOM 1446 C CA . ALA A 1 188 ? 3.242 -9.867 17.775 1.00 93.19 188 ALA A CA 1
ATOM 1447 C C . ALA A 1 188 ? 3.399 -8.862 18.923 1.00 93.19 188 ALA A C 1
ATOM 1449 O O . ALA A 1 188 ? 2.393 -8.426 19.484 1.00 93.19 188 ALA A O 1
ATOM 1450 N N . GLN A 1 189 ? 4.636 -8.454 19.214 1.00 93.56 189 GLN A N 1
ATOM 1451 C CA . GLN A 1 189 ? 4.981 -7.516 20.284 1.00 93.56 189 GLN A CA 1
ATOM 1452 C C . GLN A 1 189 ? 5.073 -6.060 19.816 1.00 93.56 189 GLN A C 1
ATOM 1454 O O . GLN A 1 189 ? 5.138 -5.162 20.649 1.00 93.56 189 GLN A O 1
ATOM 1459 N N . LEU A 1 190 ? 5.058 -5.804 18.504 1.00 89.06 190 LEU A N 1
ATOM 1460 C CA . LEU A 1 190 ? 5.081 -4.442 17.983 1.00 89.06 190 LEU A CA 1
ATOM 1461 C C . LEU A 1 190 ? 3.790 -3.689 18.334 1.00 89.06 190 LEU A C 1
ATOM 1463 O O . LEU A 1 190 ? 2.694 -4.039 17.868 1.00 89.06 190 LEU A O 1
ATOM 1467 N N . GLU A 1 191 ? 3.958 -2.607 19.086 1.00 87.94 191 GLU A N 1
ATOM 1468 C CA . GLU A 1 191 ? 2.978 -1.538 19.236 1.00 87.94 191 GLU A CA 1
ATOM 1469 C C . GLU A 1 191 ? 3.215 -0.496 18.141 1.00 87.94 191 GLU A C 1
ATOM 1471 O O . GLU A 1 191 ? 4.327 0.005 17.967 1.00 87.94 191 GLU A O 1
ATOM 1476 N N . LEU A 1 192 ? 2.177 -0.202 17.353 1.00 82.56 192 LEU A N 1
ATOM 1477 C CA . LEU A 1 192 ? 2.285 0.816 16.313 1.00 82.56 192 LEU A CA 1
ATOM 1478 C C . LEU A 1 192 ? 2.261 2.208 16.956 1.00 82.56 192 LEU A C 1
ATOM 1480 O O . LEU A 1 192 ? 1.388 2.458 17.790 1.00 82.56 192 LEU A O 1
ATOM 1484 N N . PRO A 1 193 ? 3.165 3.119 16.557 1.00 78.75 193 PRO A N 1
ATOM 1485 C CA . PRO A 1 193 ? 3.140 4.486 17.054 1.00 78.75 193 PRO A CA 1
ATOM 1486 C C . PRO A 1 193 ? 1.872 5.212 16.592 1.00 78.75 193 PRO A C 1
ATOM 1488 O O . PRO A 1 193 ? 1.294 4.890 15.549 1.00 78.75 193 PRO A O 1
ATOM 1491 N N . GLU A 1 194 ? 1.461 6.233 17.345 1.00 77.25 194 GLU A N 1
ATOM 1492 C CA . GLU A 1 194 ? 0.401 7.133 16.898 1.00 77.25 194 GLU A CA 1
ATOM 1493 C C . GLU A 1 194 ? 0.841 7.893 15.640 1.00 77.25 194 GLU A C 1
ATOM 1495 O O . GLU A 1 194 ? 1.927 8.476 15.574 1.00 77.25 194 GLU A O 1
ATOM 1500 N N . GLY A 1 195 ? -0.015 7.869 14.619 1.00 76.69 195 GLY A N 1
ATOM 1501 C CA . GLY A 1 195 ? 0.202 8.604 13.379 1.00 76.69 195 GLY A CA 1
ATOM 1502 C C . GLY A 1 195 ? -0.162 10.081 13.522 1.00 76.69 195 GLY A C 1
ATOM 1503 O O . GLY A 1 195 ? -1.052 10.449 14.285 1.00 76.69 195 GLY A O 1
ATOM 1504 N N . ARG A 1 196 ? 0.489 10.932 12.727 1.00 79.50 196 ARG A N 1
ATOM 1505 C CA . ARG A 1 196 ? 0.122 12.345 12.559 1.00 79.50 196 ARG A CA 1
ATOM 1506 C C . ARG A 1 196 ? -0.339 12.591 11.130 1.00 79.50 196 ARG A C 1
ATOM 1508 O O . ARG A 1 196 ? 0.154 11.948 10.205 1.00 79.50 196 ARG A O 1
ATOM 1515 N N . LEU A 1 197 ? -1.265 13.531 10.942 1.00 81.31 197 LEU A N 1
ATOM 1516 C CA . LEU A 1 197 ? -1.593 14.006 9.602 1.00 81.31 197 LEU A CA 1
ATOM 1517 C C . LEU A 1 197 ? -0.599 15.091 9.196 1.00 81.31 197 LEU A C 1
ATOM 1519 O O . LEU A 1 197 ? -0.455 16.095 9.891 1.00 81.31 197 LEU A O 1
ATOM 1523 N N . GLN A 1 198 ? 0.018 14.906 8.034 1.00 77.44 198 GLN A N 1
ATOM 1524 C CA . GLN A 1 198 ? 0.898 15.892 7.423 1.00 77.44 198 GLN A CA 1
ATOM 1525 C C . GLN A 1 198 ? 0.419 16.263 6.021 1.00 77.44 198 GLN A C 1
ATOM 1527 O O . GLN A 1 198 ? -0.153 15.437 5.307 1.00 77.44 198 GLN A O 1
ATOM 1532 N N . VAL A 1 199 ? 0.672 17.507 5.617 1.00 77.94 199 VAL A N 1
ATOM 1533 C CA . VAL A 1 199 ? 0.492 17.980 4.241 1.00 77.94 199 VAL A CA 1
ATOM 1534 C C . VAL A 1 199 ? 1.836 18.350 3.652 1.00 77.94 199 VAL A C 1
ATOM 1536 O O . VAL A 1 199 ? 2.638 19.036 4.281 1.00 77.94 199 VAL A O 1
ATOM 1539 N N . ILE A 1 200 ? 2.052 17.911 2.417 1.00 71.44 200 ILE A N 1
ATOM 1540 C CA . ILE A 1 200 ? 3.202 18.297 1.606 1.00 71.44 200 ILE A CA 1
ATOM 1541 C C . ILE A 1 200 ? 2.810 19.516 0.774 1.00 71.44 200 ILE A C 1
ATOM 1543 O O . ILE A 1 200 ? 1.797 19.496 0.074 1.00 71.44 200 ILE A O 1
ATOM 1547 N N . ASN A 1 201 ? 3.623 20.566 0.819 1.00 76.00 201 ASN A N 1
ATOM 1548 C CA . ASN A 1 201 ? 3.554 21.677 -0.126 1.00 76.00 201 ASN A CA 1
ATOM 1549 C C . ASN A 1 201 ? 4.953 21.964 -0.711 1.00 76.00 201 ASN A C 1
ATOM 1551 O O . ASN A 1 201 ? 5.913 21.243 -0.440 1.00 76.00 201 ASN A O 1
ATOM 1555 N N . ALA A 1 202 ? 5.079 23.029 -1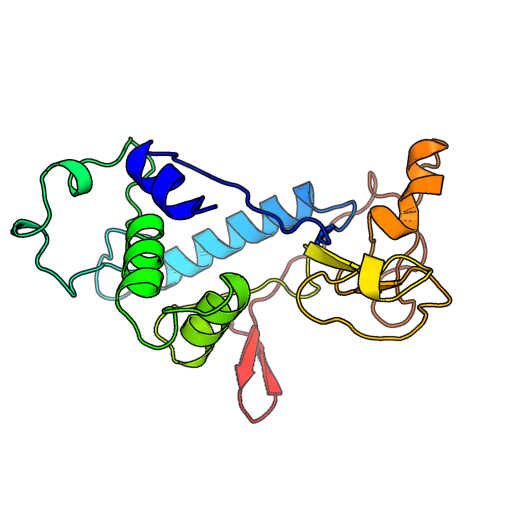.509 1.00 73.38 202 ALA A N 1
ATOM 1556 C CA . ALA A 1 202 ? 6.334 23.398 -2.170 1.00 73.38 202 ALA A CA 1
ATOM 1557 C C . ALA A 1 202 ? 7.517 23.661 -1.213 1.00 73.38 202 ALA A C 1
ATOM 1559 O O . ALA A 1 202 ? 8.665 23.631 -1.648 1.00 73.38 202 ALA A O 1
ATOM 1560 N N . THR A 1 203 ? 7.255 23.934 0.066 1.00 78.38 203 THR A N 1
ATOM 1561 C CA . THR A 1 203 ? 8.258 24.280 1.079 1.00 78.38 203 THR A CA 1
ATOM 1562 C C . THR A 1 203 ? 8.505 23.170 2.107 1.00 78.38 203 THR A C 1
ATOM 1564 O O . THR A 1 203 ? 9.387 23.332 2.947 1.00 78.38 203 THR A O 1
ATOM 1567 N N . GLY A 1 204 ? 7.789 22.039 2.034 1.00 75.69 204 GLY A N 1
ATOM 1568 C CA . GLY A 1 204 ? 8.047 20.861 2.870 1.00 75.69 204 GLY A CA 1
ATOM 1569 C C . GLY A 1 204 ? 6.797 20.166 3.418 1.00 75.69 204 GLY A C 1
ATOM 1570 O O . GLY A 1 204 ? 5.693 20.323 2.895 1.00 75.69 204 GLY A O 1
ATOM 1571 N N . LEU A 1 205 ? 7.006 19.371 4.473 1.00 77.19 205 LEU A N 1
ATOM 1572 C CA . LEU A 1 205 ? 5.980 18.655 5.238 1.00 77.19 205 LEU A CA 1
ATOM 1573 C C . LEU A 1 205 ? 5.516 19.493 6.435 1.00 77.19 205 LEU A C 1
ATOM 1575 O O . LEU A 1 205 ? 6.344 19.992 7.197 1.00 77.19 205 LEU A O 1
ATOM 1579 N N . TYR A 1 206 ? 4.202 19.607 6.622 1.00 75.75 206 TYR A N 1
ATOM 1580 C CA . TYR A 1 206 ? 3.587 20.385 7.699 1.00 75.75 206 TYR A CA 1
ATOM 1581 C C . TYR A 1 206 ? 2.570 19.546 8.459 1.00 75.75 206 TYR A C 1
ATOM 1583 O O . TYR A 1 206 ? 1.668 18.977 7.843 1.00 75.75 206 TYR A O 1
ATOM 1591 N N . ASP A 1 207 ? 2.687 19.512 9.786 1.00 77.31 207 ASP A N 1
ATOM 1592 C CA . ASP A 1 207 ? 1.690 18.891 10.658 1.00 77.31 207 ASP A CA 1
ATOM 1593 C C . ASP A 1 207 ? 0.364 19.663 10.569 1.00 77.31 207 ASP A C 1
ATOM 1595 O O . ASP A 1 207 ? 0.333 20.891 10.688 1.00 77.31 207 ASP A O 1
ATOM 1599 N N . ILE A 1 208 ? -0.742 18.939 10.393 1.00 67.25 208 ILE A N 1
ATOM 1600 C CA . ILE A 1 208 ? -2.077 19.484 10.637 1.00 67.25 208 ILE A CA 1
ATOM 1601 C C . ILE A 1 208 ? -2.463 19.144 12.073 1.00 67.25 208 ILE A C 1
ATOM 1603 O O . ILE A 1 208 ? -2.753 17.994 12.399 1.00 67.25 208 ILE A O 1
ATOM 1607 N N . THR A 1 209 ? -2.495 20.165 12.921 1.00 61.66 209 THR A N 1
ATOM 1608 C CA . THR A 1 209 ? -3.127 20.115 14.243 1.00 61.66 209 THR A CA 1
ATOM 1609 C C . THR A 1 209 ? -4.614 20.435 14.115 1.00 61.66 209 THR A C 1
ATOM 1611 O O . THR A 1 209 ? -4.969 21.408 13.447 1.00 61.66 209 THR A O 1
ATOM 1614 N N . PHE A 1 210 ? -5.462 19.627 14.753 1.00 53.44 210 PHE A N 1
ATOM 1615 C CA . PHE A 1 210 ? -6.907 19.844 14.859 1.00 53.44 210 PHE A CA 1
ATOM 1616 C C . PHE A 1 210 ? -7.280 20.417 16.222 1.00 53.44 210 PHE A C 1
ATOM 1618 O O . PHE A 1 210 ? -6.602 20.045 17.208 1.00 53.44 210 PHE A O 1
#

Radius of gyration: 20.09 Å; chains: 1; bounding box: 53×46×43 Å

Secondary structure (DSSP, 8-state):
--HHHHHHHTT-S------TTEEEBTTHHHHHHHHHHHHHHHHHTT-SSS--SSTT----SS-GGGS-GGGT-PPTT---THHHHHHHHHHHSTTTTTS-HHHHHHHHHHTTSS-----SS-SEEEEE-SEEGGGT-SSS----EESS-EEES-TTBTTTTHHHHHTT-S-EE-S-SSSSS-SEE-TTTPPPPPP--EEEETTEEEE---